Protein AF-0000000070222230 (afdb_homodimer)

Secondary structure (DSSP, 8-state):
--------S-STT--------GGG--EEEEEEEEEE----S--S---TT---EEEEEEEEEEETT-BHHHHHHHHHHH-GGGGSTTEEEEEEEE----/--------S-GGG--------STT--EEEEEEEEEE----S--S---TT---EEEEEEEEEEETT-BHHHHHHHHHHH-GGGGSTTEEEEEEEE----

Nearest PDB structures (foldseek):
  1ir1-assembly1_S  TM=3.208E-01  e=3.124E+00  Spinacia oleracea
  8i10-assembly1_C  TM=2.168E-01  e=9.182E-01  Bos taurus
  5iu0-assembly1_I  TM=3.204E-01  e=5.232E+00  Arabidopsis thaliana
  1rld-assembly1_S  TM=3.479E-01  e=7.702E+00  Nicotiana tabacum
  4j2q-assembly1_B  TM=2.424E-01  e=3.554E+00  Bos taurus

Foldseek 3Di:
DDPPVCLDPPDLCPCPPPCPVPVVQPKWKKKKWKFAAPPPDDDDDDDLPPGHHIPDIDIDIGGPPDDPVSVLVVCCVSPVVQPDPRMDMDMDTDDDPD/DDPPPPLDPPPVPPPPPPCPVPVVQPKWKKKKWKFAAPPDDDDDDDDLPPGHHIPDIDIDIDGPPDDPVNVLVSCCVSPVVQPDPRMDMDMDTDDDPD

Solvent-accessible surface area (backbone atoms only — not comparable to full-atom values): 12100 Å² total; per-residue (Å²): 133,84,78,70,81,71,84,74,89,65,76,86,50,85,66,80,72,65,84,63,69,67,80,79,50,50,70,34,58,32,40,40,34,32,27,33,43,77,71,76,80,84,84,84,87,71,58,92,75,54,89,42,50,77,73,46,76,44,77,45,75,38,52,38,74,44,22,52,45,57,54,50,50,53,46,38,70,76,34,70,80,50,73,38,78,53,15,31,44,35,42,33,34,58,48,79,78,125,134,80,80,74,79,71,85,74,91,63,76,85,50,85,65,78,72,69,81,62,71,67,78,80,54,51,69,32,57,31,39,40,35,34,27,34,44,77,73,78,85,86,88,85,87,74,59,91,75,55,87,42,50,78,74,46,74,46,77,44,75,37,52,39,75,45,22,52,45,58,52,49,49,52,46,39,71,76,34,70,80,51,74,38,78,54,14,31,44,34,42,32,36,58,46,78,78,123

Organism: Heterocephalus glaber (NCBI:txid10181)

pLDDT: mean 70.12, std 24.5, range [22.83, 96.0]

InterPro domains:
  IPR010516 Sin3 associated polypeptide p18 [PF06487] (20-96)
  IPR010516 Sin3 associated polypeptide p18 [PTHR13082] (14-96)
  IPR042534 Sin3 assoc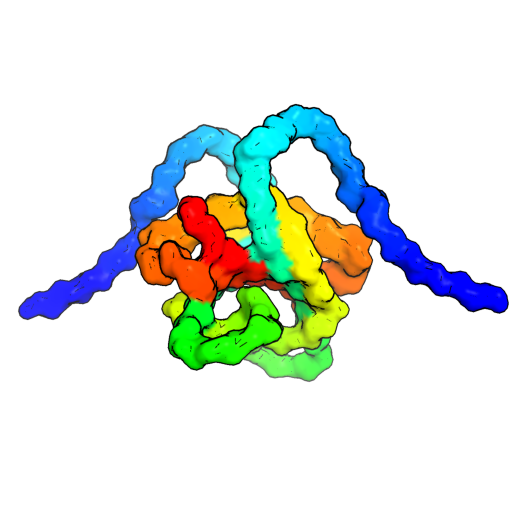iated polypeptide p18 superfamily [G3DSA:3.10.20.550] (1-98)

Radius of gyration: 18.52 Å; Cα contacts (8 Å, |Δi|>4): 294; chains: 2; bounding box: 47×44×66 Å

Structure (mmCIF, N/CA/C/O backbone):
data_AF-0000000070222230-model_v1
#
loop_
_entity.id
_entity.type
_entity.pdbx_description
1 polymer '18 kDa Sin3-associated polypeptide'
#
loop_
_atom_site.group_PDB
_atom_site.id
_atom_site.type_symbol
_atom_site.label_atom_id
_atom_site.label_alt_id
_atom_site.label_comp_id
_atom_site.label_asym_id
_atom_site.label_entity_id
_atom_site.label_seq_id
_atom_site.pdbx_PDB_ins_code
_atom_site.Cartn_x
_atom_site.Cartn_y
_atom_site.Cartn_z
_atom_site.occupancy
_atom_site.B_iso_or_equiv
_atom_site.auth_seq_id
_atom_site.auth_comp_id
_atom_site.auth_asym_id
_atom_site.auth_atom_id
_atom_site.pdbx_PDB_model_num
ATOM 1 N N . MET A 1 1 ? -9.227 13.922 37.125 1 23.7 1 MET A N 1
ATOM 2 C CA . MET A 1 1 ? -10.055 12.898 36.5 1 23.7 1 MET A CA 1
ATOM 3 C C . MET A 1 1 ? -9.68 12.719 35.031 1 23.7 1 MET A C 1
ATOM 5 O O . MET A 1 1 ? -9.703 13.672 34.25 1 23.7 1 MET A O 1
ATOM 9 N N . LEU A 1 2 ? -8.797 11.836 34.625 1 29.11 2 LEU A N 1
ATOM 10 C CA . LEU A 1 2 ? -7.777 11.797 33.594 1 29.11 2 LEU A CA 1
ATOM 11 C C . LEU A 1 2 ? -8.398 11.477 32.219 1 29.11 2 LEU A C 1
ATOM 13 O O . LEU A 1 2 ? -9.078 10.453 32.094 1 29.11 2 LEU A O 1
ATOM 17 N N . VAL A 1 3 ? -8.938 12.438 31.5 1 28.59 3 VAL A N 1
ATOM 18 C CA . VAL A 1 3 ? -9.789 12.32 30.312 1 28.59 3 VAL A CA 1
ATOM 19 C C . VAL A 1 3 ? -9.062 11.523 29.234 1 28.59 3 VAL A C 1
ATOM 21 O O . VAL A 1 3 ? -7.992 11.922 28.766 1 28.59 3 VAL A O 1
ATOM 24 N N . LYS A 1 4 ? -9.023 10.219 29.375 1 30.36 4 LYS A N 1
ATOM 25 C CA . LYS A 1 4 ? -8.484 9.25 28.422 1 30.36 4 LYS A CA 1
ATOM 26 C C . LYS A 1 4 ? -9.039 9.492 27.016 1 30.36 4 LYS A C 1
ATOM 28 O O . LYS A 1 4 ? -10.258 9.492 26.828 1 30.36 4 LYS A O 1
ATOM 33 N N . SER A 1 5 ? -8.531 10.477 26.375 1 33 5 SER A N 1
ATOM 34 C CA . SER A 1 5 ? -8.969 10.805 25.016 1 33 5 SER A CA 1
ATOM 35 C C . SER A 1 5 ? -9.094 9.547 24.156 1 33 5 SER A C 1
ATOM 37 O O . SER A 1 5 ? -8.086 8.906 23.844 1 33 5 SER A O 1
ATOM 39 N N . HIS A 1 6 ? -10.195 8.719 24.359 1 29.31 6 HIS A N 1
ATOM 40 C CA . HIS A 1 6 ? -10.688 7.57 23.609 1 29.31 6 HIS A CA 1
ATOM 41 C C . HIS A 1 6 ? -10.828 7.902 22.125 1 29.31 6 HIS A C 1
ATOM 43 O O . HIS A 1 6 ? -11.672 8.711 21.734 1 29.31 6 HIS A O 1
ATOM 49 N N . ILE A 1 7 ? -9.883 8.336 21.422 1 34.69 7 ILE A N 1
ATOM 50 C CA . ILE A 1 7 ? -9.914 8.523 19.984 1 34.69 7 ILE A CA 1
ATOM 51 C C . ILE A 1 7 ? -10.734 7.402 19.344 1 34.69 7 ILE A C 1
ATOM 53 O O . ILE A 1 7 ? -10.336 6.234 19.375 1 34.69 7 ILE A O 1
ATOM 57 N N . THR A 1 8 ? -12.148 7.332 19.438 1 29.22 8 THR A N 1
ATOM 58 C CA . THR A 1 8 ? -13.195 6.441 18.969 1 29.22 8 THR A CA 1
ATOM 59 C C . THR A 1 8 ? -13.102 6.258 17.453 1 29.22 8 THR A C 1
ATOM 61 O O . THR A 1 8 ? -12.703 7.176 16.734 1 29.22 8 THR A O 1
ATOM 64 N N . GLN A 1 9 ? -13.094 4.996 16.844 1 33.78 9 GLN A N 1
ATOM 65 C CA . GLN A 1 9 ? -13.234 4.184 15.648 1 33.78 9 GLN A CA 1
ATOM 66 C C . GLN A 1 9 ? -14.383 4.676 14.773 1 33.78 9 GLN A C 1
ATOM 68 O O . GLN A 1 9 ? -14.633 4.137 13.695 1 33.78 9 GLN A O 1
ATOM 73 N N . GLU A 1 10 ? -15.375 5.434 15.242 1 31.2 10 GLU A N 1
ATOM 74 C CA . GLU A 1 10 ? -16.719 5.609 14.688 1 31.2 10 GLU A CA 1
ATOM 75 C C . GLU A 1 10 ? -16.672 6.395 13.375 1 31.2 10 GLU A C 1
ATOM 77 O O . GLU A 1 10 ? -17.406 6.098 12.445 1 31.2 10 GLU A O 1
ATOM 82 N N . GLU A 1 11 ? -16.25 7.617 13.297 1 33.31 11 GLU A N 1
ATOM 83 C CA . GLU A 1 11 ? -16.766 8.625 12.375 1 33.31 11 GLU A CA 1
ATOM 84 C C . GLU A 1 11 ? -16.234 8.398 10.961 1 33.31 11 GLU A C 1
ATOM 86 O O . GLU A 1 11 ? -16.422 9.242 10.078 1 33.31 11 GLU A O 1
ATOM 91 N N . ILE A 1 12 ? -15.211 7.676 10.805 1 35.03 12 ILE A N 1
ATOM 92 C CA . ILE A 1 12 ? -14.797 7.609 9.406 1 35.03 12 ILE A CA 1
ATOM 93 C C . ILE A 1 12 ? -15.906 6.973 8.57 1 35.03 12 ILE A C 1
ATOM 95 O O . ILE A 1 12 ? -15.641 6.109 7.727 1 35.03 12 ILE A O 1
ATOM 99 N N . LYS A 1 13 ? -17.156 6.641 9.141 1 31.31 13 LYS A N 1
ATOM 100 C CA . LYS A 1 13 ? -18.219 5.859 8.5 1 31.31 13 LYS A CA 1
ATOM 101 C C . LYS A 1 13 ? -18.844 6.625 7.348 1 31.31 13 LYS A C 1
ATOM 103 O O . LYS A 1 13 ? -20 6.375 6.984 1 31.31 13 LYS A O 1
ATOM 108 N N . LYS A 1 14 ? -18.562 7.789 7.035 1 32.97 14 LYS A N 1
ATOM 109 C CA . LYS A 1 14 ? -19.609 8.273 6.133 1 32.97 14 LYS A CA 1
ATOM 110 C C . LYS A 1 14 ? -19.812 7.309 4.969 1 32.97 14 LYS A C 1
ATOM 112 O O . LYS A 1 14 ? -18.891 7.039 4.203 1 32.97 14 LYS A O 1
ATOM 117 N N . GLU A 1 15 ? -20.938 6.395 5.121 1 34.53 15 GLU A N 1
ATOM 118 C CA . GLU A 1 15 ? -21.656 5.367 4.367 1 34.53 15 GLU A CA 1
ATOM 119 C C . GLU A 1 15 ? -22.094 5.883 3 1 34.53 15 GLU A C 1
ATOM 121 O O . GLU A 1 15 ? -23.172 6.461 2.865 1 34.53 15 GLU A O 1
ATOM 126 N N . THR A 1 16 ? -21.719 6.824 2.352 1 32.06 16 THR A N 1
ATOM 127 C CA . THR A 1 16 ? -22.484 6.77 1.116 1 32.06 16 THR A CA 1
ATOM 128 C C . THR A 1 16 ? -22.703 5.324 0.68 1 32.06 16 THR A C 1
ATOM 130 O O . THR A 1 16 ? -21.75 4.543 0.606 1 32.06 16 THR A O 1
ATOM 133 N N . GLU A 1 17 ? -24.062 4.699 0.889 1 34.34 17 GLU A N 1
ATOM 134 C CA . GLU A 1 17 ? -24.766 3.457 0.586 1 34.34 17 GLU A CA 1
ATOM 135 C C . GLU A 1 17 ? -24.328 2.887 -0.76 1 34.34 17 GLU A C 1
ATOM 137 O O . GLU A 1 17 ? -24.969 3.119 -1.781 1 34.34 17 GLU A O 1
ATOM 142 N N . LYS A 1 18 ? -23.531 3.498 -1.56 1 36.38 18 LYS A N 1
ATOM 143 C CA . LYS A 1 18 ? -23.609 2.652 -2.748 1 36.38 18 LYS A CA 1
ATOM 144 C C . LYS A 1 18 ? -23.656 1.176 -2.369 1 36.38 18 LYS A C 1
ATOM 146 O O . LYS A 1 18 ? -23.109 0.779 -1.335 1 36.38 18 LYS A O 1
ATOM 151 N N . ARG A 1 19 ? -24.734 0.399 -2.654 1 31.61 19 ARG A N 1
ATOM 152 C CA . ARG A 1 19 ? -24.922 -1.046 -2.732 1 31.61 19 ARG A CA 1
ATOM 153 C C . ARG A 1 19 ? -23.594 -1.761 -2.955 1 31.61 19 ARG A C 1
ATOM 155 O O . ARG A 1 19 ? -23.094 -1.807 -4.078 1 31.61 19 ARG A O 1
ATOM 162 N N . ILE A 1 20 ? -22.656 -1.337 -2.258 1 40 20 ILE A N 1
ATOM 163 C CA . ILE A 1 20 ? -21.453 -2.162 -2.357 1 40 20 ILE A CA 1
ATOM 164 C C . ILE A 1 20 ? -21.828 -3.637 -2.236 1 40 20 ILE A C 1
ATOM 166 O O . ILE A 1 20 ? -22.406 -4.055 -1.229 1 40 20 ILE A O 1
ATOM 170 N N . ASP A 1 21 ? -22.438 -4.27 -3.137 1 37.88 21 ASP A N 1
ATOM 171 C CA . ASP A 1 21 ? -22.656 -5.707 -3.07 1 37.88 21 ASP A CA 1
ATOM 172 C C . ASP A 1 21 ? -21.609 -6.391 -2.193 1 37.88 21 ASP A C 1
ATOM 174 O O . ASP A 1 21 ? -20.438 -6.453 -2.557 1 37.88 21 ASP A O 1
ATOM 178 N N . LEU A 1 22 ? -21.781 -6.43 -0.743 1 42.41 22 LEU A N 1
ATOM 179 C CA . LEU A 1 22 ? -21.094 -7.25 0.254 1 42.41 22 LEU A CA 1
ATOM 180 C C . LEU A 1 22 ? -20.656 -8.578 -0.345 1 42.41 22 LEU A C 1
ATOM 182 O O . LEU A 1 22 ? -19.953 -9.352 0.302 1 42.41 22 LEU A O 1
ATOM 186 N N . GLU A 1 23 ? -21.531 -9.156 -1.117 1 41.62 23 GLU A N 1
ATOM 187 C CA . GLU A 1 23 ? -21.25 -10.516 -1.575 1 41.62 23 GLU A CA 1
ATOM 188 C C . GLU A 1 23 ? -19.781 -10.688 -1.961 1 41.62 23 GLU A C 1
ATOM 190 O O . GLU A 1 23 ? -19.156 -11.688 -1.612 1 41.62 23 GLU A O 1
ATOM 195 N N . LYS A 1 24 ? -19.266 -10.195 -2.934 1 47.94 24 LYS A N 1
ATOM 196 C CA . LYS A 1 24 ? -17.922 -10.531 -3.375 1 47.94 24 LYS A CA 1
ATOM 197 C C . LYS A 1 24 ? -16.859 -9.883 -2.477 1 47.94 24 LYS A C 1
ATOM 199 O O . LYS A 1 24 ? -15.703 -9.742 -2.867 1 47.94 24 LYS A O 1
ATOM 204 N N . ILE A 1 25 ? -17.188 -9.281 -1.179 1 56.19 25 ILE A N 1
ATOM 205 C CA . ILE A 1 25 ? -16.25 -8.32 -0.598 1 56.19 25 ILE A CA 1
ATOM 206 C C . ILE A 1 25 ? -15.102 -9.07 0.062 1 56.19 25 ILE A C 1
ATOM 208 O O . ILE A 1 25 ? -15.258 -9.641 1.142 1 56.19 25 ILE A O 1
ATOM 212 N N . CYS A 1 26 ? -14.438 -9.914 -0.668 1 72.81 26 CYS A N 1
ATOM 213 C CA . CYS A 1 26 ? -13.289 -10.609 -0.102 1 72.81 26 CYS A CA 1
ATOM 214 C C . CYS A 1 26 ? -12.391 -9.648 0.669 1 72.81 26 CYS A C 1
ATOM 216 O O . CYS A 1 26 ? -12.039 -8.586 0.162 1 72.81 26 CYS A O 1
ATOM 218 N N . SER A 1 27 ? -12.586 -9.867 2.064 1 83.5 27 SER A N 1
ATOM 219 C CA . SER A 1 27 ? -11.727 -9.109 2.973 1 83.5 27 SER A CA 1
ATOM 220 C C . SER A 1 27 ? -10.266 -9.523 2.824 1 83.5 27 SER A C 1
ATOM 222 O O . SER A 1 27 ? -9.969 -10.695 2.619 1 83.5 27 SER A O 1
ATOM 224 N N . LEU A 1 28 ? -9.492 -8.523 2.674 1 88.69 28 LEU A N 1
ATOM 225 C CA . LEU A 1 28 ? -8.039 -8.688 2.695 1 88.69 28 LEU A CA 1
ATOM 226 C C . LEU A 1 28 ? -7.457 -8.203 4.02 1 88.69 28 LEU A C 1
ATOM 228 O O . LEU A 1 28 ? -7.984 -7.27 4.629 1 88.69 28 LEU A O 1
ATOM 232 N N . LEU A 1 29 ? -6.492 -9.031 4.523 1 90.88 29 LEU A N 1
ATOM 233 C CA . LEU A 1 29 ? -5.703 -8.469 5.613 1 90.88 29 LEU A CA 1
ATOM 234 C C . LEU A 1 29 ? -4.828 -7.32 5.121 1 90.88 29 LEU A C 1
ATOM 236 O O . LEU A 1 29 ? -4.238 -7.406 4.039 1 90.88 29 LEU A O 1
ATOM 240 N N . LEU A 1 30 ? -4.84 -6.309 6.016 1 94.5 30 LEU A N 1
ATOM 241 C CA . LEU A 1 30 ? -4.098 -5.117 5.621 1 94.5 30 LEU A CA 1
ATOM 242 C C . LEU A 1 30 ? -3.258 -4.59 6.777 1 94.5 30 LEU A C 1
ATOM 244 O O . LEU A 1 30 ? -3.76 -4.43 7.895 1 94.5 30 LEU A O 1
ATOM 248 N N . LEU A 1 31 ? -2.051 -4.453 6.492 1 94 31 LEU A N 1
ATOM 249 C CA . LEU A 1 31 ? -1.191 -3.672 7.375 1 94 31 LEU A CA 1
ATOM 250 C C . LEU A 1 31 ? -1.005 -2.256 6.84 1 94 31 LEU A C 1
ATOM 252 O O . LEU A 1 31 ? -0.496 -2.068 5.73 1 94 31 LEU A O 1
ATOM 256 N N . LEU A 1 32 ? -1.481 -1.329 7.645 1 94.5 32 LEU A N 1
ATOM 257 C CA . LEU A 1 32 ? -1.321 0.082 7.312 1 94.5 32 LEU A CA 1
ATOM 258 C C . LEU A 1 32 ? -0.25 0.729 8.18 1 94.5 32 LEU A C 1
ATOM 260 O O . LEU A 1 32 ? -0.316 0.656 9.414 1 94.5 32 LEU A O 1
ATOM 264 N N . ARG A 1 33 ? 0.698 1.351 7.48 1 93.12 33 ARG A N 1
ATOM 265 C CA . ARG A 1 33 ? 1.722 2.088 8.219 1 93.12 33 ARG A CA 1
ATOM 266 C C . ARG A 1 33 ? 1.887 3.498 7.66 1 93.12 33 ARG A C 1
ATOM 268 O O . ARG A 1 33 ? 1.815 3.703 6.445 1 93.12 33 ARG A O 1
ATOM 275 N N . VAL A 1 34 ? 2.104 4.426 8.57 1 93.75 34 VAL A N 1
ATOM 276 C CA . VAL A 1 34 ? 2.334 5.824 8.219 1 93.75 34 VAL A CA 1
ATOM 277 C C . VAL A 1 34 ? 3.727 6.25 8.672 1 93.75 34 VAL A C 1
ATOM 279 O O . VAL A 1 34 ? 4.113 6.004 9.82 1 93.75 34 VAL A O 1
ATOM 282 N N . PHE A 1 35 ? 4.418 6.773 7.664 1 91.31 35 PHE A N 1
ATOM 283 C CA . PHE A 1 35 ? 5.766 7.25 7.953 1 91.31 35 PHE A CA 1
ATOM 284 C C . PHE A 1 35 ? 5.875 8.75 7.703 1 91.31 35 PHE A C 1
ATOM 286 O O . PHE A 1 35 ? 5.117 9.312 6.906 1 91.31 35 PHE A O 1
ATOM 293 N N . ASN A 1 36 ? 6.688 9.344 8.422 1 85.75 36 ASN A N 1
ATOM 294 C CA . ASN A 1 36 ? 7.043 10.727 8.125 1 85.75 36 ASN A CA 1
ATOM 295 C C . ASN A 1 36 ? 8.547 10.891 7.945 1 85.75 36 ASN A C 1
ATOM 297 O O . ASN A 1 36 ? 9.336 10.344 8.727 1 85.75 36 ASN A O 1
ATOM 301 N N . THR A 1 37 ? 8.898 11.477 6.852 1 75.5 37 THR A N 1
ATOM 302 C CA . THR A 1 37 ? 10.305 11.773 6.625 1 75.5 37 THR A CA 1
ATOM 303 C C . THR A 1 37 ? 10.68 13.125 7.23 1 75.5 37 THR A C 1
ATOM 305 O O . THR A 1 37 ? 10 14.125 6.988 1 75.5 37 THR A O 1
ATOM 308 N N . ASN A 1 38 ? 10.734 13.289 8.578 1 65.5 38 ASN A N 1
ATOM 309 C CA . ASN A 1 38 ? 11.211 14.531 9.18 1 65.5 38 ASN A CA 1
ATOM 310 C C . ASN A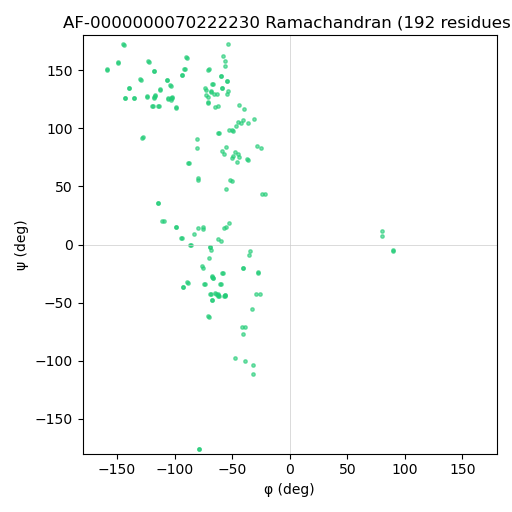 1 38 ? 12.445 15.062 8.453 1 65.5 38 ASN A C 1
ATOM 312 O O . ASN A 1 38 ? 13.406 14.328 8.242 1 65.5 38 ASN A O 1
ATOM 316 N N . ASN A 1 39 ? 12.281 16.094 7.645 1 55.25 39 ASN A N 1
ATOM 317 C CA . ASN A 1 39 ? 13.344 16.812 6.934 1 55.25 39 ASN A CA 1
ATOM 318 C C . ASN A 1 39 ? 14.414 17.312 7.891 1 55.25 39 ASN A C 1
ATOM 320 O O . ASN A 1 39 ? 14.352 18.469 8.344 1 55.25 39 ASN A O 1
ATOM 324 N N . SER A 1 40 ? 14.625 16.984 9.078 1 49.88 40 SER A N 1
ATOM 325 C CA . SER A 1 40 ? 15.727 17.859 9.453 1 49.88 40 SER A CA 1
ATOM 326 C C . SER A 1 40 ? 16.625 18.156 8.258 1 49.88 40 SER A C 1
ATOM 328 O O . SER A 1 40 ? 17.031 19.312 8.047 1 49.88 40 SER A O 1
ATOM 330 N N . HIS A 1 41 ? 17.953 17.438 8.156 1 48 41 HIS A N 1
ATOM 331 C CA . HIS A 1 41 ? 19.141 17.812 7.395 1 48 41 HIS A CA 1
ATOM 332 C C . HIS A 1 41 ? 18.812 17.984 5.914 1 48 41 HIS A C 1
ATOM 334 O O . HIS A 1 41 ? 17.859 17.391 5.414 1 48 41 HIS A O 1
ATOM 340 N N . HIS A 1 42 ? 19.797 18.859 5.098 1 43.69 42 HIS A N 1
ATOM 341 C CA . HIS A 1 42 ? 20.188 19.297 3.758 1 43.69 42 HIS A CA 1
ATOM 342 C C . HIS A 1 42 ? 19.938 18.188 2.734 1 43.69 42 HIS A C 1
ATOM 344 O O . HIS A 1 42 ? 20.219 18.359 1.547 1 43.69 42 HIS A O 1
ATOM 350 N N . HIS A 1 43 ? 20.562 16.969 3.023 1 44.66 43 HIS A N 1
ATOM 351 C CA . HIS A 1 43 ? 21.172 16.297 1.876 1 44.66 43 HIS A CA 1
ATOM 352 C C . HIS A 1 43 ? 20.141 16.062 0.774 1 44.66 43 HIS A C 1
ATOM 354 O O . HIS A 1 43 ? 18.969 15.844 1.057 1 44.66 43 HIS A O 1
ATOM 360 N N . CYS A 1 44 ? 20.562 15.961 -0.641 1 45.38 44 CYS A N 1
ATOM 361 C CA . CYS A 1 44 ? 20.406 15.773 -2.08 1 45.38 44 CYS A CA 1
ATOM 362 C C . CYS A 1 44 ? 19.391 14.688 -2.389 1 45.38 44 CYS A C 1
ATOM 364 O O . CYS A 1 44 ? 18.438 14.914 -3.143 1 45.38 44 CYS A O 1
ATOM 366 N N . LEU A 1 45 ? 19.875 13.383 -2.732 1 45.41 45 LEU A N 1
ATOM 367 C CA . LEU A 1 45 ? 19.453 12.312 -3.631 1 45.41 45 LEU A CA 1
ATOM 368 C C . LEU A 1 45 ? 18.328 11.492 -3.006 1 45.41 45 LEU A C 1
ATOM 370 O O . LEU A 1 45 ? 18.234 10.281 -3.232 1 45.41 45 LEU A O 1
ATOM 374 N N . LYS A 1 46 ? 17.609 11.875 -1.938 1 50.75 46 LYS A N 1
ATOM 375 C CA . LYS A 1 46 ? 16.969 10.898 -1.064 1 50.75 46 LYS A CA 1
ATOM 376 C C . LYS A 1 46 ? 15.789 10.234 -1.758 1 50.75 46 LYS A C 1
ATOM 378 O O . LYS A 1 46 ? 14.984 10.906 -2.4 1 50.75 46 LYS A O 1
ATOM 383 N N . ASN A 1 47 ? 15.664 8.867 -1.855 1 58.59 47 ASN A N 1
ATOM 384 C CA . ASN A 1 47 ? 14.594 7.98 -2.295 1 58.59 47 ASN A CA 1
ATOM 385 C C . ASN A 1 47 ? 13.266 8.328 -1.63 1 58.59 47 ASN A C 1
ATOM 387 O O . ASN A 1 47 ? 13.172 8.375 -0.402 1 58.59 47 ASN A O 1
ATOM 391 N N . GLU A 1 48 ? 12.453 9.094 -2.414 1 69.94 48 GLU A N 1
ATOM 392 C CA . GLU A 1 48 ? 11.117 9.5 -1.992 1 69.94 48 GLU A CA 1
ATOM 393 C C . GLU A 1 48 ? 10.516 8.492 -1.017 1 69.94 48 GLU A C 1
ATOM 395 O O . GLU A 1 48 ? 9.68 8.852 -0.184 1 69.94 48 GLU A O 1
ATOM 400 N N . PHE A 1 49 ? 10.992 7.336 -1.102 1 75.88 49 PHE A N 1
ATOM 401 C CA . PHE A 1 49 ? 10.383 6.301 -0.277 1 75.88 49 PHE A CA 1
ATOM 402 C C . PHE A 1 49 ? 11.336 5.859 0.828 1 75.88 49 PHE A C 1
ATOM 404 O O . PHE A 1 49 ? 11.172 4.781 1.405 1 75.88 49 PHE A O 1
ATOM 411 N N . SER A 1 50 ? 12.273 6.66 1.115 1 70.5 50 SER A N 1
ATOM 412 C CA . SER A 1 50 ? 13.211 6.27 2.164 1 70.5 50 SER A CA 1
ATOM 413 C C . SER A 1 50 ? 12.492 6.047 3.49 1 70.5 50 SER A C 1
ATOM 415 O O . SER A 1 50 ? 11.461 6.668 3.754 1 70.5 50 SER A O 1
ATOM 417 N N . GLN A 1 51 ? 12.961 5.113 4.23 1 66.62 51 GLN A N 1
ATOM 418 C CA . GLN A 1 51 ? 12.352 4.715 5.496 1 66.62 51 GLN A CA 1
ATOM 419 C C . GLN A 1 51 ? 12.344 5.871 6.492 1 66.62 51 GLN A C 1
ATOM 421 O O . GLN A 1 51 ? 13.398 6.379 6.867 1 66.62 51 GLN A O 1
ATOM 426 N N . GLY A 1 52 ? 11.289 6.586 6.586 1 75.5 52 GLY A N 1
ATOM 427 C CA . GLY A 1 52 ? 11.102 7.594 7.617 1 75.5 52 GLY A CA 1
ATOM 428 C C . GLY A 1 52 ? 10.703 7.008 8.961 1 75.5 52 GLY A C 1
ATOM 429 O O . GLY A 1 52 ? 10.883 5.812 9.195 1 75.5 52 GLY A O 1
ATOM 430 N N . ASN A 1 53 ? 10.445 8.008 9.875 1 85.31 53 ASN A N 1
ATOM 431 C CA . ASN A 1 53 ? 9.93 7.598 11.18 1 85.31 53 ASN A CA 1
ATOM 432 C C . ASN A 1 53 ? 8.516 7.035 11.07 1 85.31 53 ASN A C 1
ATOM 434 O O . ASN A 1 53 ? 7.684 7.582 10.344 1 85.31 53 ASN A O 1
ATOM 438 N N . VAL A 1 54 ? 8.383 5.875 11.719 1 86.19 54 VAL A N 1
ATOM 439 C CA . VAL A 1 54 ? 7.035 5.316 11.742 1 86.19 54 VAL A CA 1
ATOM 440 C C . VAL A 1 54 ? 6.141 6.152 12.648 1 86.19 54 VAL A C 1
ATOM 442 O O . VAL A 1 54 ? 6.449 6.34 13.828 1 86.19 54 VAL A O 1
ATOM 445 N N . LEU A 1 55 ? 5.07 6.68 12.117 1 87.5 55 LEU A N 1
ATOM 446 C CA . LEU A 1 55 ? 4.105 7.461 12.883 1 87.5 55 LEU A CA 1
ATOM 447 C C . LEU A 1 55 ? 2.982 6.574 13.406 1 87.5 55 LEU A C 1
ATOM 449 O O . LEU A 1 55 ? 2.5 6.77 14.523 1 87.5 55 LEU A O 1
ATOM 453 N N . SER A 1 56 ? 2.613 5.66 12.664 1 91 56 SER A N 1
ATOM 454 C CA . SER A 1 56 ? 1.515 4.781 13.047 1 91 56 SER A CA 1
ATOM 455 C C . SER A 1 56 ? 1.572 3.461 12.281 1 91 56 SER A C 1
ATOM 457 O O . SER A 1 56 ? 2.084 3.404 11.164 1 91 56 SER A O 1
ATOM 459 N N . SER A 1 57 ? 1.081 2.395 12.898 1 91.06 57 SER A N 1
ATOM 460 C CA . SER A 1 57 ? 0.928 1.069 12.305 1 91.06 57 SER A CA 1
ATOM 461 C C . SER A 1 57 ? -0.351 0.392 12.789 1 91.06 57 SER A C 1
ATOM 463 O O . SER A 1 57 ? -0.612 0.331 13.992 1 91.06 57 SER A O 1
ATOM 465 N N . GLU A 1 58 ? -1.093 -0.004 11.852 1 91 58 GLU A N 1
ATOM 466 C CA . GLU A 1 58 ? -2.35 -0.67 12.18 1 91 58 GLU A CA 1
ATOM 467 C C . GLU A 1 58 ? -2.613 -1.846 11.25 1 91 58 GLU A C 1
ATOM 469 O O . GLU A 1 58 ? -2.359 -1.758 10.047 1 91 58 GLU A O 1
ATOM 474 N N . GLN A 1 59 ? -3.012 -2.938 11.883 1 90.69 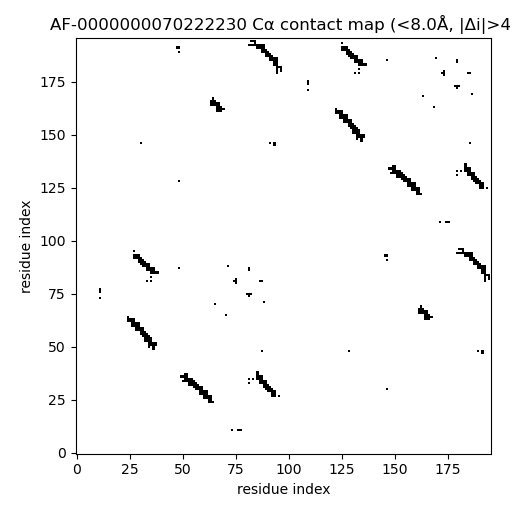59 GLN A N 1
ATOM 475 C CA . GLN A 1 59 ? -3.479 -4.07 11.086 1 90.69 59 GLN A CA 1
ATOM 476 C C . GLN A 1 59 ? -5 -4.152 11.094 1 90.69 59 GLN A C 1
ATOM 478 O O . GLN A 1 59 ? -5.633 -4.062 12.148 1 90.69 59 GLN A O 1
ATOM 483 N N . ASN A 1 60 ? -5.527 -4.184 9.953 1 90.38 60 ASN A N 1
ATOM 484 C CA . ASN A 1 60 ? -6.977 -4.293 9.82 1 90.38 60 ASN A CA 1
ATOM 485 C C . ASN A 1 60 ? -7.371 -5.137 8.617 1 90.38 60 ASN A C 1
ATOM 487 O O . ASN A 1 60 ? -6.508 -5.621 7.879 1 90.38 60 ASN A O 1
ATOM 491 N N . TYR A 1 61 ? -8.664 -5.41 8.523 1 89.75 61 TYR A N 1
ATOM 492 C CA . TYR A 1 61 ? -9.234 -5.969 7.301 1 89.75 61 TYR A CA 1
ATOM 493 C C . TYR A 1 61 ? -9.727 -4.863 6.375 1 89.75 61 TYR A C 1
ATOM 495 O O . TYR A 1 61 ? -10.039 -3.758 6.824 1 89.75 61 TYR A O 1
ATOM 503 N N . THR A 1 62 ? -9.688 -5.18 5.098 1 92.38 62 THR A N 1
ATOM 504 C CA . THR A 1 62 ? -10.188 -4.227 4.113 1 92.38 62 THR A CA 1
ATOM 505 C C . THR A 1 62 ? -10.766 -4.953 2.898 1 92.38 62 THR A C 1
ATOM 507 O O . THR A 1 62 ? -10.414 -6.105 2.637 1 92.38 62 THR A O 1
ATOM 510 N N . ARG A 1 63 ? -11.664 -4.215 2.195 1 91.44 63 ARG A N 1
ATOM 511 C CA . ARG A 1 63 ? -12.195 -4.746 0.944 1 91.44 63 ARG A CA 1
ATOM 512 C C . ARG A 1 63 ? -11.133 -4.75 -0.147 1 91.44 63 ARG A C 1
ATOM 514 O O . ARG A 1 63 ? -10.258 -3.879 -0.176 1 91.44 63 ARG A O 1
ATOM 521 N N . ARG A 1 64 ? -11.297 -5.684 -1.009 1 90.06 64 ARG A N 1
ATOM 522 C CA . ARG A 1 64 ? -10.383 -5.781 -2.141 1 90.06 64 ARG A CA 1
ATOM 523 C C . ARG A 1 64 ? -10.555 -4.59 -3.082 1 90.06 64 ARG A C 1
ATOM 525 O O . ARG A 1 64 ? -9.602 -4.18 -3.744 1 90.06 64 ARG A O 1
ATOM 532 N N . ASP A 1 65 ? -11.688 -4 -3.143 1 89.94 65 ASP A N 1
ATOM 533 C CA . ASP A 1 65 ? -11.945 -2.906 -4.074 1 89.94 65 ASP A CA 1
ATOM 534 C C . ASP A 1 65 ? -11.695 -1.553 -3.41 1 89.94 65 ASP A C 1
ATOM 536 O O . ASP A 1 65 ? -12.039 -0.509 -3.973 1 89.94 65 ASP A O 1
ATOM 540 N N . ALA A 1 66 ? -11.203 -1.542 -2.217 1 92.94 66 ALA A N 1
ATOM 541 C CA . ALA A 1 66 ? -10.805 -0.268 -1.624 1 92.94 66 ALA A CA 1
ATOM 542 C C . ALA A 1 66 ? -9.742 0.425 -2.473 1 92.94 66 ALA A C 1
ATOM 544 O O . ALA A 1 66 ? -8.781 -0.212 -2.9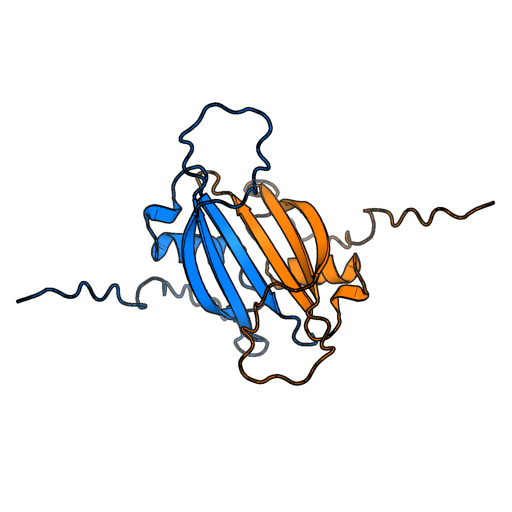26 1 92.94 66 ALA A O 1
ATOM 545 N N . THR A 1 67 ? -9.922 1.753 -2.709 1 91.81 67 THR A N 1
ATOM 546 C CA . THR A 1 67 ? -8.977 2.523 -3.51 1 91.81 67 THR A CA 1
ATOM 547 C C . THR A 1 67 ? -7.871 3.105 -2.631 1 91.81 67 THR A C 1
ATOM 549 O O . THR A 1 67 ? -8.039 3.23 -1.416 1 91.81 67 THR A O 1
ATOM 552 N N . LEU A 1 68 ? -6.781 3.463 -3.24 1 93.94 68 LEU A N 1
ATOM 553 C CA . LEU A 1 68 ? -5.703 4.125 -2.514 1 93.94 68 LEU A CA 1
ATOM 554 C C . LEU A 1 68 ? -6.191 5.43 -1.893 1 93.94 68 LEU A C 1
ATOM 556 O O . LEU A 1 68 ? -5.785 5.785 -0.785 1 93.94 68 LEU A O 1
ATOM 560 N N . GLU A 1 69 ? -7.078 6.035 -2.596 1 91.94 69 GLU A N 1
ATOM 561 C CA . GLU A 1 69 ? -7.629 7.285 -2.074 1 91.94 69 GLU A CA 1
ATOM 562 C C . GLU A 1 69 ? -8.461 7.039 -0.817 1 91.94 69 GLU A C 1
ATOM 564 O O . GLU A 1 69 ? -8.328 7.766 0.169 1 91.94 69 GLU A O 1
ATOM 569 N N . GLU A 1 70 ? -9.336 6.035 -0.93 1 91.88 70 GLU A N 1
ATOM 570 C CA . GLU A 1 70 ? -10.133 5.688 0.241 1 91.88 70 GLU A CA 1
ATOM 571 C C . GLU A 1 70 ? -9.25 5.352 1.437 1 91.88 70 GLU A C 1
ATOM 573 O O . GLU A 1 70 ? -9.492 5.82 2.551 1 91.88 70 GLU A O 1
ATOM 578 N N . LEU A 1 71 ? -8.273 4.617 1.214 1 94.38 71 LEU A N 1
ATOM 579 C CA . LEU A 1 71 ? -7.402 4.176 2.301 1 94.38 71 LEU A CA 1
ATOM 580 C C . LEU A 1 71 ? -6.605 5.348 2.865 1 94.38 71 LEU A C 1
ATOM 582 O O . LEU A 1 71 ? -6.484 5.492 4.086 1 94.38 71 LEU A O 1
ATOM 586 N N . THR A 1 72 ? -6.102 6.168 1.998 1 94 72 THR A N 1
ATOM 587 C CA . THR A 1 72 ? -5.348 7.336 2.441 1 94 72 THR A CA 1
ATOM 588 C C . THR A 1 72 ? -6.246 8.297 3.219 1 94 72 THR A C 1
ATOM 590 O O . THR A 1 72 ? -5.836 8.844 4.246 1 94 72 THR A O 1
ATOM 593 N N . SER A 1 73 ? -7.383 8.445 2.697 1 91.19 73 SER A N 1
ATOM 594 C CA . SER A 1 73 ? -8.328 9.328 3.375 1 91.19 73 SER A CA 1
ATOM 595 C C . SER A 1 73 ? -8.648 8.82 4.777 1 91.19 73 SER A C 1
ATOM 597 O O . SER A 1 73 ? -8.742 9.609 5.719 1 91.19 73 SER A O 1
ATOM 599 N N . LEU A 1 74 ? -8.883 7.527 4.859 1 90.5 74 LEU A N 1
ATOM 600 C CA . LEU A 1 74 ? -9.141 6.918 6.16 1 90.5 74 LEU A CA 1
ATOM 601 C C . LEU A 1 74 ? -7.992 7.191 7.125 1 90.5 74 LEU A C 1
ATOM 603 O O . LEU A 1 74 ? -8.219 7.523 8.289 1 90.5 74 LEU A O 1
ATOM 607 N N . VAL A 1 75 ? -6.781 7.074 6.691 1 92.62 75 VAL A N 1
ATOM 608 C CA . VAL A 1 75 ? -5.605 7.32 7.52 1 92.62 75 VAL A CA 1
ATOM 609 C C . VAL A 1 75 ? -5.586 8.781 7.973 1 92.62 75 VAL A C 1
ATOM 611 O O . VAL A 1 75 ? -5.344 9.07 9.148 1 92.62 75 VAL A O 1
ATOM 614 N N . LYS A 1 76 ? -5.891 9.617 7.059 1 91.19 76 LYS A N 1
ATOM 615 C CA . LYS A 1 76 ? -5.859 11.047 7.355 1 91.19 76 LYS A CA 1
ATOM 616 C C . LYS A 1 76 ? -6.941 11.43 8.359 1 91.19 76 LYS A C 1
ATOM 618 O O . LYS A 1 76 ? -6.777 12.375 9.125 1 91.19 76 LYS A O 1
ATOM 623 N N . GLN A 1 77 ? -7.965 10.703 8.328 1 89.56 77 GLN A N 1
ATOM 624 C CA . GLN A 1 77 ? -9.039 10.961 9.281 1 89.56 77 GLN A CA 1
ATOM 625 C C . GLN A 1 77 ? -8.656 10.5 10.688 1 89.56 77 GLN A C 1
ATOM 627 O O . GLN A 1 77 ? -9.031 11.133 11.672 1 89.56 77 GLN A O 1
ATOM 632 N N . VAL A 1 78 ? -7.914 9.461 10.773 1 85.5 78 VAL A N 1
ATOM 633 C CA . VAL A 1 78 ? -7.57 8.859 12.062 1 85.5 78 VAL A CA 1
ATOM 634 C C . VAL A 1 78 ? -6.301 9.508 12.609 1 85.5 78 VAL A C 1
ATOM 636 O O . VAL A 1 78 ? -6.148 9.648 13.828 1 85.5 78 VAL A O 1
ATOM 639 N N . TYR A 1 79 ? -5.426 9.891 11.695 1 87.75 79 TYR A N 1
ATOM 640 C CA . TYR A 1 79 ? -4.129 10.445 12.07 1 87.75 79 TYR A CA 1
ATOM 641 C C . TYR A 1 79 ? -3.893 11.789 11.383 1 87.75 79 TYR A C 1
ATOM 643 O O . TYR A 1 79 ? -3.328 11.836 10.289 1 87.75 79 TYR A O 1
ATOM 651 N N . PRO A 1 80 ? -4.281 12.906 12.094 1 85.44 80 PRO A N 1
ATOM 652 C CA . PRO A 1 80 ? -4.148 14.219 11.469 1 85.44 80 PRO A CA 1
ATOM 653 C C . PRO A 1 80 ? -2.711 14.539 11.062 1 85.44 80 PRO A C 1
ATOM 655 O O . PRO A 1 80 ? -2.488 15.297 10.117 1 85.44 80 PRO A O 1
ATOM 658 N N . GLY A 1 81 ? -1.752 13.867 11.766 1 84.5 81 GLY A N 1
ATOM 659 C CA . GLY A 1 81 ? -0.356 14.07 11.414 1 84.5 81 GLY A CA 1
ATOM 660 C C . GLY A 1 81 ? 0.013 13.469 10.062 1 84.5 81 GLY A C 1
ATOM 661 O O . GLY A 1 81 ? 1.105 13.719 9.555 1 84.5 81 GLY A O 1
ATOM 662 N N . ALA A 1 82 ? -0.914 12.859 9.484 1 89.44 82 ALA A N 1
ATOM 663 C CA . ALA A 1 82 ? -0.665 12.195 8.211 1 89.44 82 ALA A CA 1
ATOM 664 C C . ALA A 1 82 ? -0.827 13.172 7.043 1 89.44 82 ALA A C 1
ATOM 666 O O . ALA A 1 82 ? -0.57 12.82 5.891 1 89.44 82 ALA A O 1
ATOM 667 N N . ARG A 1 83 ? -1.156 14.43 7.277 1 88.5 83 ARG A N 1
ATOM 668 C CA . ARG A 1 83 ? -1.372 15.422 6.223 1 88.5 83 ARG A CA 1
ATOM 669 C C . ARG A 1 83 ? -0.136 16.297 6.027 1 88.5 83 ARG A C 1
ATOM 671 O O . ARG A 1 83 ? -0.179 17.281 5.293 1 88.5 83 ARG A O 1
ATOM 678 N N . LYS A 1 84 ? 0.904 15.961 6.492 1 85.69 84 LYS A N 1
ATOM 679 C CA . LYS A 1 84 ? 2.129 16.75 6.363 1 85.69 84 LYS A CA 1
ATOM 680 C C . LYS A 1 84 ? 2.943 16.297 5.152 1 85.69 84 LYS A C 1
ATOM 682 O O . LYS A 1 84 ? 2.934 15.117 4.797 1 85.69 84 LYS A O 1
ATOM 687 N N . LYS A 1 85 ? 3.561 17.266 4.59 1 83.25 85 LYS A N 1
ATOM 688 C CA . LYS A 1 85 ? 4.48 16.938 3.508 1 83.25 85 LYS A CA 1
ATOM 689 C C . LYS A 1 85 ? 5.52 15.906 3.967 1 83.25 85 LYS A C 1
ATOM 691 O O . LYS A 1 85 ? 6.039 16 5.082 1 83.25 85 LYS A O 1
ATOM 696 N N . GLY A 1 86 ? 5.871 14.961 3.109 1 82.75 86 GLY A N 1
ATOM 697 C CA . GLY A 1 86 ? 6.855 13.953 3.455 1 82.75 86 GLY A CA 1
ATOM 698 C C . GLY A 1 86 ? 6.242 12.719 4.09 1 82.75 86 GLY A C 1
ATOM 699 O O . GLY A 1 86 ? 6.953 11.758 4.41 1 82.75 86 GLY A O 1
ATOM 700 N N . THR A 1 87 ? 4.957 12.836 4.309 1 89.94 87 THR A N 1
ATOM 701 C CA . THR A 1 87 ? 4.266 11.664 4.84 1 89.94 87 THR A CA 1
ATOM 702 C C . THR A 1 87 ? 4.121 10.586 3.77 1 89.94 87 THR A C 1
ATOM 704 O O . THR A 1 87 ? 3.771 10.883 2.625 1 89.94 87 THR A O 1
ATOM 707 N N . HIS A 1 88 ? 4.449 9.383 4.18 1 91.94 88 HIS A N 1
ATOM 708 C CA . HIS A 1 88 ? 4.27 8.203 3.344 1 91.94 88 HIS A CA 1
ATOM 709 C C . HIS A 1 88 ? 3.193 7.281 3.912 1 91.94 88 HIS A C 1
ATOM 711 O O . HIS A 1 88 ? 3.123 7.078 5.125 1 91.94 88 HIS A O 1
ATOM 717 N N . PHE A 1 89 ? 2.371 6.895 3.07 1 94.5 89 PHE A N 1
ATOM 718 C CA . PHE A 1 89 ? 1.394 5.871 3.42 1 94.5 8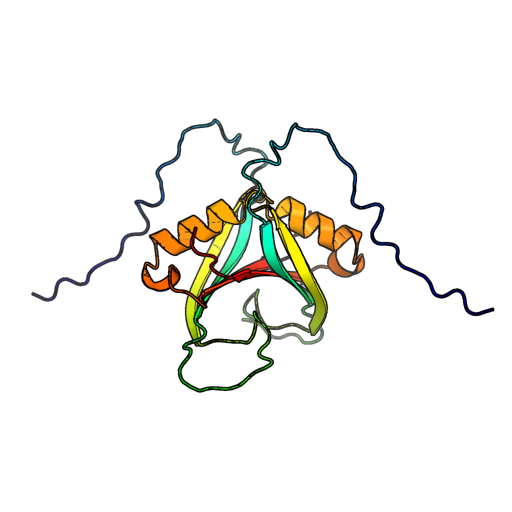9 PHE A CA 1
ATOM 719 C C . PHE A 1 89 ? 1.805 4.516 2.857 1 94.5 89 PHE A C 1
ATOM 721 O O . PHE A 1 89 ? 2.062 4.387 1.659 1 94.5 89 PHE A O 1
ATOM 728 N N . ASN A 1 90 ? 1.867 3.494 3.695 1 94.31 90 ASN A N 1
ATOM 729 C CA . ASN A 1 90 ? 2.285 2.15 3.312 1 94.31 90 ASN A CA 1
ATOM 730 C C . ASN A 1 90 ? 1.181 1.127 3.562 1 94.31 90 ASN A C 1
ATOM 732 O O . ASN A 1 90 ? 0.721 0.968 4.695 1 94.31 90 ASN A O 1
ATOM 736 N N . PHE A 1 91 ? 0.766 0.508 2.514 1 96 91 PHE A N 1
ATOM 737 C CA . PHE A 1 91 ? -0.278 -0.509 2.562 1 96 91 PHE A CA 1
ATOM 738 C C . PHE A 1 91 ? 0.284 -1.879 2.201 1 96 91 PHE A C 1
ATOM 740 O O . PHE A 1 91 ? 0.736 -2.092 1.073 1 96 91 PHE A O 1
ATOM 747 N N . THR A 1 92 ? 0.201 -2.832 3.141 1 94.31 92 THR A N 1
ATOM 748 C CA . THR A 1 92 ? 0.686 -4.18 2.869 1 94.31 92 THR A CA 1
ATOM 749 C C . THR A 1 92 ? -0.46 -5.188 2.924 1 94.31 92 THR A C 1
ATOM 751 O O . THR A 1 92 ? -1.246 -5.191 3.873 1 94.31 92 THR A O 1
ATOM 754 N N . THR A 1 93 ? -0.594 -5.973 1.926 1 93.56 93 THR A N 1
ATOM 755 C CA . THR A 1 93 ? -1.564 -7.059 1.918 1 93.56 93 THR A CA 1
ATOM 756 C C . THR A 1 93 ? -0.875 -8.398 1.658 1 93.56 93 THR A C 1
ATOM 758 O O . THR A 1 93 ? 0.23 -8.438 1.113 1 93.56 93 THR A O 1
ATOM 761 N N . VAL A 1 94 ? -1.535 -9.438 2.061 1 88.19 94 VAL A N 1
ATOM 762 C CA . VAL A 1 94 ? -1.012 -10.781 1.869 1 88.19 94 VAL A CA 1
ATOM 763 C C . VAL A 1 94 ? -1.798 -11.492 0.769 1 88.19 94 VAL A C 1
ATOM 765 O O . VAL A 1 94 ? -3.018 -11.344 0.674 1 88.19 94 VAL A O 1
ATOM 768 N N . PHE A 1 95 ? -0.997 -12.273 -0.03 1 84.62 95 PHE A N 1
ATOM 769 C CA . PHE A 1 95 ? -1.653 -13.078 -1.054 1 84.62 95 PHE A CA 1
ATOM 770 C C . PHE A 1 95 ? -2.596 -14.102 -0.421 1 84.62 95 PHE A C 1
ATOM 772 O O . PHE A 1 95 ? -2.188 -14.875 0.445 1 84.62 95 PHE A O 1
ATOM 779 N N . ASN A 1 96 ? -3.848 -14.008 -0.732 1 78 96 ASN A N 1
ATOM 780 C CA . ASN A 1 96 ? -4.801 -14.969 -0.186 1 78 96 ASN A CA 1
ATOM 781 C C . ASN A 1 96 ? -5.418 -15.836 -1.281 1 78 96 ASN A C 1
ATOM 783 O O . ASN A 1 96 ? -6.449 -16.469 -1.068 1 78 96 ASN A O 1
ATOM 787 N N . GLY A 1 97 ? -4.734 -16.188 -2.268 1 72.62 97 GLY A N 1
ATOM 788 C CA . GLY A 1 97 ? -5.191 -17.172 -3.236 1 72.62 97 GLY A CA 1
ATOM 789 C C . GLY A 1 97 ? -6.148 -16.609 -4.266 1 72.62 97 GLY A C 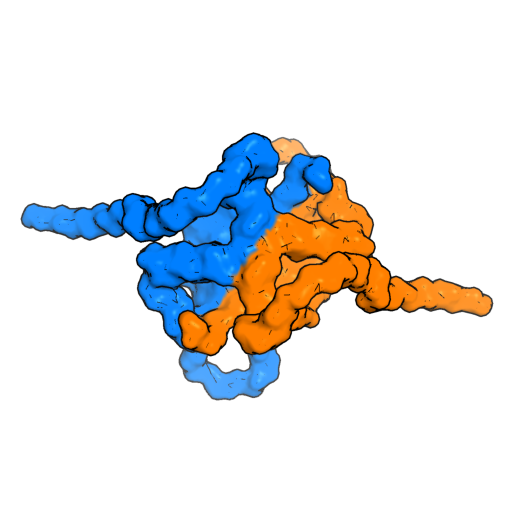1
ATOM 790 O O . GLY A 1 97 ? -6.762 -17.344 -5.031 1 72.62 97 GLY A O 1
ATOM 791 N N . SER A 1 98 ? -6.383 -15.422 -4.336 1 57 98 SER A N 1
ATOM 792 C CA . SER A 1 98 ? -7.375 -15.062 -5.34 1 57 98 SER A CA 1
ATOM 793 C C . SER A 1 98 ? -6.754 -14.984 -6.73 1 57 98 SER A C 1
ATOM 795 O O . SER A 1 98 ? -5.551 -14.742 -6.863 1 57 98 SER A O 1
ATOM 797 N N . MET B 1 1 ? 22.891 -17.016 -29.656 1 22.83 1 MET B N 1
ATOM 798 C CA . MET B 1 1 ? 21.984 -15.938 -30.031 1 22.83 1 MET B CA 1
ATOM 799 C C . MET B 1 1 ? 20.969 -15.672 -28.922 1 22.83 1 MET B C 1
ATOM 801 O O . MET B 1 1 ? 20.078 -16.484 -28.688 1 22.83 1 MET B O 1
ATOM 805 N N . LEU B 1 2 ? 21.281 -15.219 -27.781 1 28.98 2 LEU B N 1
ATOM 806 C CA . LEU B 1 2 ? 20.844 -15.375 -26.406 1 28.98 2 LEU B CA 1
ATOM 807 C C . LEU B 1 2 ? 19.594 -14.531 -26.125 1 28.98 2 LEU B C 1
ATOM 809 O O . LEU B 1 2 ? 19.594 -13.328 -26.391 1 28.98 2 LEU B O 1
ATOM 813 N N . VAL B 1 3 ? 18.375 -15.039 -26.297 1 28.92 3 VAL B N 1
ATOM 814 C CA . VAL B 1 3 ? 17.062 -14.383 -26.359 1 28.92 3 VAL B CA 1
ATOM 815 C C . VAL B 1 3 ? 16.812 -13.625 -25.047 1 28.92 3 VAL B C 1
ATOM 817 O O . VAL B 1 3 ? 16.797 -14.219 -23.969 1 28.92 3 VAL B O 1
ATOM 820 N N . LYS B 1 4 ? 17.359 -12.453 -24.875 1 30.98 4 LYS B N 1
ATOM 821 C CA . LYS B 1 4 ? 17.141 -11.5 -23.781 1 30.98 4 LYS B CA 1
ATOM 822 C C . LYS B 1 4 ? 15.648 -11.258 -23.547 1 30.98 4 LYS B C 1
ATOM 824 O O . LYS B 1 4 ? 14.945 -10.797 -24.453 1 30.98 4 LYS B O 1
ATOM 829 N N . SER B 1 5 ? 14.984 -12.211 -22.953 1 32.69 5 SER B N 1
ATOM 830 C CA . SER B 1 5 ? 13.555 -12.078 -22.703 1 32.69 5 SER B CA 1
ATOM 831 C C . SER B 1 5 ? 13.219 -10.719 -22.094 1 32.69 5 SER B C 1
ATOM 833 O O . SER B 1 5 ? 13.609 -10.43 -20.969 1 32.69 5 SER B O 1
ATOM 835 N N . HIS B 1 6 ? 13.133 -9.633 -22.938 1 29.81 6 HIS B N 1
ATOM 836 C CA . HIS B 1 6 ? 12.609 -8.281 -22.75 1 29.81 6 HIS B CA 1
ATOM 837 C C . HIS B 1 6 ? 11.211 -8.312 -22.156 1 29.81 6 HIS B C 1
ATOM 839 O O . HIS B 1 6 ? 10.258 -8.734 -22.812 1 29.81 6 HIS B O 1
ATOM 845 N N . ILE B 1 7 ? 10.945 -8.906 -21.094 1 35.19 7 ILE B N 1
ATOM 846 C CA . ILE B 1 7 ? 9.656 -8.859 -20.406 1 35.19 7 ILE B CA 1
ATOM 847 C C . ILE B 1 7 ? 9.062 -7.457 -20.531 1 35.19 7 ILE B C 1
ATOM 849 O O . ILE B 1 7 ? 9.602 -6.492 -19.984 1 35.19 7 ILE B O 1
ATOM 853 N N . THR B 1 8 ? 8.508 -6.973 -21.734 1 29.41 8 THR B N 1
ATOM 854 C CA . THR B 1 8 ? 7.863 -5.758 -22.219 1 29.41 8 THR B CA 1
ATOM 855 C C . THR B 1 8 ? 6.684 -5.383 -21.328 1 29.41 8 THR B C 1
ATOM 857 O O . THR B 1 8 ? 6.023 -6.258 -20.766 1 29.41 8 THR B O 1
ATOM 860 N N . GLN B 1 9 ? 6.484 -4.074 -20.828 1 34.34 9 GLN B N 1
ATOM 861 C CA . GLN B 1 9 ? 5.602 -3.092 -20.219 1 34.34 9 GLN B CA 1
ATOM 862 C C . GLN B 1 9 ? 4.195 -3.168 -20.812 1 34.34 9 GLN B C 1
ATOM 864 O O . GLN B 1 9 ? 3.299 -2.436 -20.391 1 34.34 9 GLN B O 1
ATOM 869 N N . GLU B 1 10 ? 3.943 -3.717 -21.984 1 31.73 10 GLU B N 1
ATOM 870 C CA . GLU B 1 10 ? 2.779 -3.498 -22.844 1 31.73 10 GLU B CA 1
ATOM 871 C C . GLU B 1 10 ? 1.529 -4.137 -22.234 1 31.73 10 GLU B C 1
ATOM 873 O O . GLU B 1 10 ? 0.434 -3.578 -22.328 1 31.73 10 GLU B O 1
ATOM 878 N N . GLU B 1 11 ? 1.407 -5.438 -22 1 33.78 11 GLU B N 1
ATOM 879 C CA . GLU B 1 11 ? 0.156 -6.188 -22.047 1 33.78 11 GLU B CA 1
ATOM 880 C C . GLU B 1 11 ? -0.697 -5.902 -20.812 1 33.78 11 GLU B C 1
ATOM 882 O O . GLU B 1 11 ? -1.719 -6.555 -20.594 1 33.78 11 GLU B O 1
ATOM 887 N N . ILE B 1 12 ? -0.163 -5.438 -19.797 1 35.94 12 ILE B N 1
ATOM 888 C CA . ILE B 1 12 ? -1.104 -5.258 -18.703 1 35.94 12 ILE B CA 1
ATOM 889 C C . ILE B 1 12 ? -2.209 -4.293 -19.125 1 35.94 12 ILE B C 1
ATOM 891 O O . ILE B 1 12 ? -2.729 -3.537 -18.297 1 35.94 12 ILE B O 1
ATOM 895 N N . LYS B 1 13 ? -2.244 -3.768 -20.422 1 30.86 13 LYS B N 1
ATOM 896 C CA . LYS B 1 13 ? -3.09 -2.688 -20.922 1 30.86 13 LYS B CA 1
ATOM 897 C C . LYS B 1 13 ? -4.551 -3.123 -21 1 30.86 13 LYS B C 1
ATOM 899 O O . LYS B 1 13 ? -5.348 -2.518 -21.719 1 30.86 13 LYS B O 1
ATOM 904 N N . LYS B 1 14 ? -4.934 -4.297 -20.875 1 32.5 14 LYS B N 1
ATOM 905 C CA . LYS B 1 14 ? -6.309 -4.363 -21.375 1 32.5 14 LYS B CA 1
ATOM 906 C C . LYS B 1 14 ? -7.199 -3.352 -20.656 1 32.5 14 LYS B C 1
ATOM 908 O O . LYS B 1 14 ? -7.477 -3.498 -19.453 1 32.5 14 LYS B O 1
ATOM 913 N N . GLU B 1 15 ? -7.145 -2.072 -21.203 1 35.47 15 GLU B N 1
ATOM 914 C CA . GLU B 1 15 ? -7.91 -0.85 -20.969 1 35.47 15 GLU B CA 1
ATOM 915 C C . GLU B 1 15 ? -9.406 -1.091 -21.156 1 35.47 15 GLU B C 1
ATOM 917 O O . GLU B 1 15 ? -9.875 -1.302 -22.281 1 35.47 15 GLU B O 1
ATOM 922 N N . THR B 1 16 ? -10.133 -2.016 -20.703 1 31.69 16 THR B N 1
ATOM 923 C CA . THR B 1 16 ? -11.539 -1.631 -20.844 1 31.69 16 THR B CA 1
ATOM 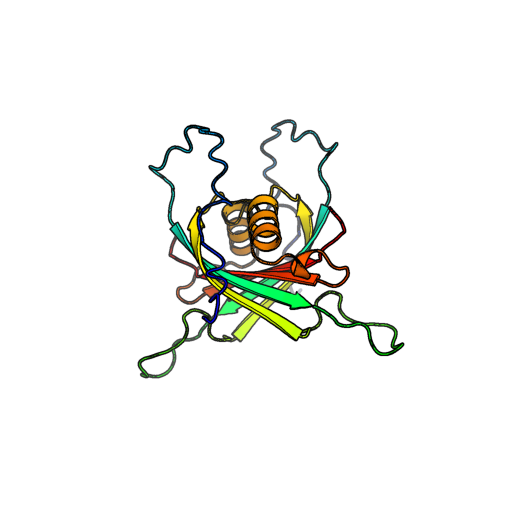924 C C . THR B 1 16 ? -11.695 -0.117 -20.734 1 31.69 16 THR B C 1
ATOM 926 O O . THR B 1 16 ? -11.164 0.502 -19.812 1 31.69 16 THR B O 1
ATOM 929 N N . GLU B 1 17 ? -12.016 0.696 -21.938 1 35 17 GLU B N 1
ATOM 930 C CA . GLU B 1 17 ? -12.328 2.072 -22.312 1 35 17 GLU B CA 1
ATOM 931 C C . GLU B 1 17 ? -13.156 2.766 -21.234 1 35 17 GLU B C 1
ATOM 933 O O . GLU B 1 17 ? -14.172 3.389 -21.531 1 35 17 GLU B O 1
ATOM 938 N N . LYS B 1 18 ? -13.672 2.129 -20.203 1 36.25 18 LYS B N 1
ATOM 939 C CA . LYS B 1 18 ? -14.547 3.129 -19.609 1 36.25 18 LYS B CA 1
ATOM 940 C C . LYS B 1 18 ? -13.867 4.492 -19.547 1 36.25 18 LYS B C 1
ATOM 942 O O . LYS B 1 18 ? -12.641 4.578 -19.469 1 36.25 18 LYS B O 1
ATOM 947 N N . ARG B 1 19 ? -14.375 5.562 -20.172 1 32.34 19 ARG B N 1
ATOM 948 C CA . ARG B 1 19 ? -14.125 6.996 -20.078 1 32.34 19 ARG B CA 1
ATOM 949 C C . ARG B 1 19 ? -13.555 7.367 -18.719 1 32.34 19 ARG B C 1
ATOM 951 O O . ARG B 1 19 ? -14.289 7.445 -17.719 1 32.34 19 ARG B O 1
ATOM 958 N N . ILE B 1 20 ? -12.672 6.605 -18.297 1 39.88 20 ILE B N 1
ATOM 959 C CA . ILE B 1 20 ? -12.07 7.133 -17.078 1 39.88 20 ILE B CA 1
ATOM 960 C C . ILE B 1 20 ? -11.781 8.625 -17.25 1 39.88 20 ILE B C 1
ATOM 962 O O . ILE B 1 20 ? -11.062 9.023 -18.172 1 39.88 20 ILE B O 1
ATOM 966 N N . ASP B 1 21 ? -12.672 9.492 -17.172 1 38.09 21 ASP B N 1
ATOM 967 C CA . ASP B 1 21 ? -12.383 10.922 -17.203 1 38.09 21 ASP B CA 1
ATOM 968 C C . ASP B 1 21 ? -10.984 11.203 -16.641 1 38.09 21 ASP B C 1
ATOM 970 O O . ASP B 1 21 ? -10.727 10.992 -15.461 1 38.09 21 ASP B O 1
ATOM 974 N N . LEU B 1 22 ? -9.805 11.117 -17.484 1 41.91 22 LEU B N 1
ATOM 975 C CA . LEU B 1 22 ? -8.453 11.633 -17.281 1 41.91 22 LEU B CA 1
ATOM 976 C C . LEU B 1 22 ? -8.469 12.852 -16.359 1 41.91 22 LEU B C 1
ATOM 978 O O . LEU B 1 22 ? -7.414 13.352 -15.969 1 41.91 22 LEU B O 1
ATOM 982 N N . GLU B 1 23 ? -9.406 13.695 -16.578 1 41.22 23 GLU B N 1
ATOM 983 C CA . GLU B 1 23 ? -9.359 14.977 -15.875 1 41.22 23 GLU B CA 1
ATOM 984 C C . GLU B 1 23 ? -8.922 14.797 -14.43 1 41.22 23 GLU B C 1
ATOM 986 O O . GLU B 1 23 ? -8.07 15.531 -13.938 1 41.22 23 GLU B O 1
ATOM 991 N N . LYS B 1 24 ? -9.594 14.391 -13.508 1 47.44 24 LYS B N 1
ATOM 992 C CA . LYS B 1 24 ? -9.234 14.469 -12.094 1 47.44 24 LYS B CA 1
ATOM 993 C C . LYS B 1 24 ? -8.164 13.438 -11.742 1 47.44 24 LYS B C 1
ATOM 995 O O . LYS B 1 24 ? -7.996 13.078 -10.578 1 47.44 24 LYS B O 1
ATOM 1000 N N . ILE B 1 25 ? -7.379 12.742 -12.742 1 55.38 25 ILE B N 1
ATOM 1001 C CA . ILE B 1 25 ? -6.68 11.508 -12.375 1 55.38 25 ILE B CA 1
ATOM 1002 C C . ILE B 1 25 ? -5.387 11.852 -11.641 1 55.38 25 ILE B C 1
ATOM 1004 O O . ILE B 1 25 ? -4.43 12.336 -12.25 1 55.38 25 ILE B O 1
ATOM 1008 N N . CYS B 1 26 ? -5.465 12.562 -10.586 1 71.69 26 CYS B N 1
ATOM 1009 C CA . CYS B 1 26 ? -4.262 12.867 -9.82 1 71.69 26 CYS B CA 1
ATOM 1010 C C . CYS B 1 26 ? -3.418 11.617 -9.609 1 71.69 26 CYS B C 1
ATOM 1012 O O . CYS B 1 26 ? -3.924 10.586 -9.164 1 71.69 26 CYS B O 1
ATOM 1014 N N . SER B 1 27 ? -2.33 11.641 -10.523 1 82.81 27 SER B N 1
ATOM 1015 C CA . SER B 1 27 ? -1.332 10.586 -10.398 1 82.81 27 SER B CA 1
ATOM 1016 C C . SER B 1 27 ? -0.618 10.656 -9.047 1 82.81 27 SER B C 1
ATOM 1018 O O . SER B 1 27 ? -0.354 11.75 -8.539 1 82.81 27 SER B O 1
ATOM 1020 N N . LEU B 1 28 ? -0.592 9.523 -8.438 1 88.25 28 LEU B N 1
ATOM 1021 C CA . LEU B 1 28 ? 0.194 9.344 -7.227 1 88.25 28 LEU B CA 1
ATOM 1022 C C . LEU B 1 28 ? 1.479 8.578 -7.52 1 88.25 28 LEU B C 1
ATOM 1024 O O . LEU B 1 28 ? 1.501 7.707 -8.391 1 88.25 28 LEU B O 1
ATOM 1028 N N . LEU B 1 29 ? 2.564 9.102 -6.91 1 90.5 29 LEU B N 1
ATOM 1029 C CA . LEU B 1 29 ? 3.744 8.242 -6.922 1 90.5 29 LEU B CA 1
ATOM 1030 C C . LEU B 1 29 ? 3.52 7 -6.07 1 90.5 29 LEU B C 1
ATOM 1032 O O . LEU B 1 29 ? 2.947 7.082 -4.98 1 90.5 29 LEU B O 1
ATOM 1036 N N . LEU B 1 30 ? 4.023 5.891 -6.688 1 94.19 30 LEU B N 1
ATOM 1037 C CA . LEU B 1 30 ? 3.793 4.621 -6.012 1 94.19 30 LEU B CA 1
ATOM 1038 C C . LEU B 1 30 ? 5.059 3.771 -6.008 1 94.19 30 LEU B C 1
ATOM 1040 O O . LEU B 1 30 ? 5.695 3.592 -7.047 1 94.19 30 LEU B O 1
ATOM 1044 N N . LEU B 1 31 ? 5.398 3.393 -4.871 1 93.69 31 LEU B N 1
ATOM 1045 C CA . LEU B 1 31 ? 6.383 2.326 -4.738 1 93.69 31 LEU B CA 1
ATOM 1046 C C . LEU B 1 31 ? 5.703 0.986 -4.477 1 93.69 31 LEU B C 1
ATOM 1048 O O . LEU B 1 31 ? 4.992 0.83 -3.482 1 93.69 31 LEU B O 1
ATOM 1052 N N . LEU B 1 32 ? 5.926 0.091 -5.422 1 94.38 32 LEU B N 1
ATOM 1053 C CA . LEU B 1 32 ? 5.406 -1.266 -5.289 1 94.38 32 LEU B CA 1
ATOM 1054 C C . LEU B 1 32 ? 6.523 -2.246 -4.953 1 94.38 32 LEU B C 1
ATOM 1056 O O . LEU B 1 32 ? 7.523 -2.322 -5.672 1 94.38 32 LEU B O 1
ATOM 1060 N N . ARG B 1 33 ? 6.27 -2.955 -3.846 1 93 33 ARG B N 1
ATOM 1061 C CA . ARG B 1 33 ? 7.23 -3.994 -3.488 1 93 33 ARG B CA 1
ATOM 1062 C C . ARG B 1 33 ? 6.527 -5.32 -3.225 1 93 33 ARG B C 1
ATOM 1064 O O . ARG B 1 33 ? 5.434 -5.352 -2.656 1 93 33 ARG B O 1
ATOM 1071 N N . VAL B 1 34 ? 7.188 -6.387 -3.664 1 93.81 34 VAL B N 1
ATOM 1072 C CA . VAL B 1 34 ? 6.691 -7.742 -3.457 1 93.81 34 VAL B CA 1
ATOM 1073 C C . VAL B 1 34 ? 7.68 -8.531 -2.6 1 93.81 34 VAL B C 1
ATOM 1075 O O . VAL B 1 34 ? 8.883 -8.531 -2.871 1 93.81 34 VAL B O 1
ATOM 1078 N N . PHE B 1 35 ? 7.074 -9.078 -1.549 1 91.56 35 PHE B N 1
ATOM 1079 C CA . PHE B 1 35 ? 7.891 -9.883 -0.648 1 91.56 35 PHE B CA 1
ATOM 1080 C C . PHE B 1 35 ? 7.398 -11.328 -0.616 1 91.56 35 PHE B C 1
ATOM 1082 O O . PHE B 1 35 ? 6.223 -11.594 -0.887 1 91.56 35 PHE B O 1
ATOM 1089 N N . ASN B 1 36 ? 8.273 -12.172 -0.411 1 86.12 36 ASN B N 1
ATOM 1090 C CA . ASN B 1 36 ? 7.898 -13.555 -0.146 1 86.12 36 ASN B CA 1
ATOM 1091 C C . ASN B 1 36 ? 8.484 -14.047 1.174 1 86.12 36 ASN B C 1
ATOM 1093 O O . ASN B 1 36 ? 9.656 -13.812 1.466 1 86.12 36 ASN B O 1
ATOM 1097 N N . THR B 1 37 ? 7.613 -14.562 1.983 1 76.06 37 THR B N 1
ATOM 1098 C CA . THR B 1 37 ? 8.078 -15.164 3.232 1 76.06 37 THR B CA 1
ATOM 1099 C C . THR B 1 37 ? 8.43 -16.625 3.029 1 76.06 37 THR B C 1
ATOM 1101 O O . THR B 1 37 ? 7.637 -17.391 2.479 1 76.06 37 THR B O 1
ATOM 1104 N N . ASN B 1 38 ? 9.539 -17 2.289 1 65.75 38 ASN B N 1
ATOM 1105 C CA . ASN B 1 38 ? 9.969 -18.391 2.182 1 65.75 38 ASN B CA 1
ATOM 1106 C C . ASN B 1 38 ? 9.852 -19.125 3.518 1 65.75 38 ASN B C 1
ATOM 1108 O O . ASN B 1 38 ? 10.32 -18.625 4.543 1 65.75 38 ASN B O 1
ATOM 1112 N N . ASN B 1 39 ? 8.883 -20.016 3.652 1 55.41 39 ASN B N 1
ATOM 1113 C CA . ASN B 1 39 ? 8.648 -20.891 4.801 1 55.41 39 ASN B CA 1
ATOM 1114 C C . ASN B 1 39 ? 9.867 -21.75 5.109 1 55.41 39 ASN B C 1
ATOM 1116 O O . ASN B 1 39 ? 9.945 -22.906 4.68 1 55.41 39 ASN B O 1
ATOM 1120 N N . SER B 1 40 ? 11.055 -21.656 4.719 1 49.22 40 SER B N 1
ATOM 1121 C CA . SER B 1 40 ? 11.711 -22.828 5.305 1 49.22 40 SER B CA 1
ATOM 1122 C C . SER B 1 40 ? 11.078 -23.203 6.641 1 49.22 40 SER B C 1
ATOM 1124 O O . SER B 1 40 ? 10.758 -24.375 6.875 1 49.22 40 SER B O 1
ATOM 1126 N N . HIS B 1 41 ? 11.898 -23 7.93 1 47.19 41 HIS B N 1
ATOM 1127 C CA . HIS B 1 41 ? 11.758 -23.609 9.25 1 47.19 41 HIS B CA 1
ATOM 1128 C C . HIS B 1 41 ? 10.336 -23.438 9.781 1 47.19 41 HIS B C 1
ATOM 1130 O O . HIS B 1 41 ? 9.609 -22.547 9.359 1 47.19 41 HIS B O 1
ATOM 1136 N N . HIS B 1 42 ? 10.031 -24.234 11.133 1 43.12 42 HIS B N 1
ATOM 1137 C CA . HIS B 1 42 ? 9.055 -24.562 12.164 1 43.12 42 HIS B CA 1
ATOM 1138 C C . HIS B 1 42 ? 8.195 -23.344 12.508 1 43.12 42 HIS B C 1
ATOM 1140 O O . HIS B 1 42 ? 7.227 -23.453 13.266 1 43.12 42 HIS B O 1
ATOM 1146 N N . HIS B 1 43 ? 8.945 -22.344 13.234 1 43.94 43 HIS B N 1
ATOM 1147 C CA . HIS B 1 43 ? 8.367 -21.75 14.438 1 43.94 43 HIS B CA 1
ATOM 1148 C C . HIS B 1 43 ? 7.027 -21.094 14.141 1 43.94 43 HIS B C 1
ATOM 1150 O O . HIS B 1 43 ? 6.789 -20.641 13.023 1 43.94 43 HIS B O 1
ATOM 1156 N N . CYS B 1 44 ? 6.059 -20.766 15.266 1 45.09 44 CYS B N 1
ATOM 1157 C CA . CYS B 1 44 ? 4.863 -20.344 15.992 1 45.09 44 CYS B CA 1
ATOM 1158 C C . CYS B 1 44 ? 4.348 -19.016 15.453 1 45.09 44 CYS B C 1
ATOM 1160 O O . CYS B 1 44 ? 3.174 -18.891 15.094 1 45.09 44 CYS B O 1
ATOM 1162 N N . LEU B 1 45 ? 4.707 -17.797 16.141 1 44.66 45 LEU B N 1
ATOM 1163 C CA . LEU B 1 45 ? 4.027 -16.547 16.438 1 44.66 45 LEU B CA 1
ATOM 1164 C C . LEU B 1 45 ? 4.109 -15.586 15.25 1 44.66 45 LEU B C 1
ATOM 1166 O O . LEU B 1 45 ? 4.012 -14.367 15.422 1 44.66 45 LEU B O 1
ATOM 1170 N N . LYS B 1 46 ? 4.578 -15.875 13.992 1 50.69 46 LYS B N 1
ATOM 1171 C CA . LYS B 1 46 ? 5.223 -14.867 13.148 1 50.69 46 LYS B CA 1
ATOM 1172 C C . LYS B 1 46 ? 4.203 -13.875 12.602 1 50.69 46 LYS B C 1
ATOM 1174 O O . LYS B 1 46 ? 3.121 -14.266 12.156 1 50.69 46 LYS B O 1
ATOM 1179 N N . ASN B 1 47 ? 4.348 -12.5 12.703 1 58.56 47 ASN B N 1
ATOM 1180 C CA . ASN B 1 47 ? 3.658 -11.336 12.164 1 58.56 47 ASN B CA 1
ATOM 1181 C C . ASN B 1 47 ? 3.459 -11.445 10.656 1 58.56 47 ASN B C 1
ATOM 1183 O O . ASN B 1 47 ? 4.426 -11.633 9.914 1 58.56 47 ASN B O 1
ATOM 1187 N N . GLU B 1 48 ? 2.221 -11.898 10.297 1 69.75 48 GLU B N 1
ATOM 1188 C CA . GLU B 1 48 ? 1.803 -12.031 8.906 1 69.75 48 GLU B CA 1
ATOM 1189 C C . GLU B 1 48 ? 2.549 -11.047 8.016 1 69.75 48 GLU B C 1
ATOM 1191 O O . GLU B 1 48 ? 2.727 -11.297 6.816 1 69.75 48 GLU B O 1
ATOM 1196 N N . PHE B 1 49 ? 2.969 -10.039 8.609 1 75.69 49 PHE B N 1
ATOM 1197 C CA . PHE B 1 49 ? 3.596 -9 7.797 1 75.69 49 PHE B CA 1
ATOM 1198 C C . PHE B 1 49 ? 5.098 -8.953 8.047 1 75.69 49 PHE B C 1
ATOM 1200 O O . PHE B 1 49 ? 5.75 -7.949 7.746 1 75.69 49 PHE B O 1
ATOM 1207 N N . SER B 1 50 ? 5.625 -9.984 8.547 1 70.31 50 SER B N 1
ATOM 1208 C CA . SER B 1 50 ? 7.062 -9.977 8.805 1 70.31 50 SER B CA 1
ATOM 1209 C C . SER B 1 50 ? 7.852 -9.742 7.52 1 70.31 50 SER B C 1
ATOM 1211 O O . SER B 1 50 ? 7.402 -10.125 6.438 1 70.31 50 SER B O 1
ATOM 1213 N N . GLN B 1 51 ? 8.93 -9.047 7.633 1 66.75 51 GLN B N 1
ATOM 1214 C CA . GLN B 1 51 ? 9.766 -8.672 6.492 1 66.75 51 GLN B CA 1
ATOM 1215 C C . GLN B 1 51 ? 10.328 -9.906 5.793 1 66.75 51 GLN B C 1
ATOM 1217 O O . GLN B 1 51 ? 11.055 -10.695 6.402 1 66.75 51 GLN B O 1
ATOM 1222 N N . GLY B 1 52 ? 9.711 -10.359 4.766 1 75.62 52 GLY B N 1
ATOM 1223 C CA . GLY B 1 52 ? 10.242 -11.414 3.92 1 75.62 52 GLY B CA 1
ATOM 1224 C C . GLY B 1 52 ? 11.289 -10.922 2.938 1 75.62 52 GLY B C 1
ATOM 1225 O O . GLY B 1 52 ? 11.852 -9.836 3.113 1 75.62 52 GLY B O 1
ATOM 1226 N N . ASN B 1 53 ? 11.695 -11.938 2.098 1 85.69 53 ASN B N 1
ATOM 1227 C CA . ASN B 1 53 ? 12.609 -11.586 1.019 1 85.69 53 ASN B CA 1
ATOM 1228 C C . ASN B 1 53 ? 11.938 -10.703 -0.026 1 85.69 53 ASN B C 1
ATOM 1230 O O . ASN B 1 53 ? 10.789 -10.953 -0.405 1 85.69 53 ASN B O 1
ATOM 1234 N N . VAL B 1 54 ? 12.664 -9.641 -0.329 1 86.06 54 VAL B N 1
ATOM 1235 C CA . VAL B 1 54 ? 12.125 -8.789 -1.387 1 86.06 54 VAL B CA 1
ATOM 1236 C C . VAL B 1 54 ? 12.242 -9.5 -2.732 1 86.06 54 VAL B C 1
ATOM 1238 O O . VAL B 1 54 ? 13.344 -9.898 -3.137 1 86.06 54 VAL B O 1
ATOM 1241 N N . LEU B 1 55 ? 11.133 -9.688 -3.412 1 87.38 55 LEU B N 1
ATOM 1242 C CA . LEU B 1 55 ? 11.109 -10.312 -4.73 1 87.38 55 LEU B CA 1
ATOM 1243 C C . LEU B 1 55 ? 11.188 -9.266 -5.832 1 87.38 55 LEU B C 1
ATOM 1245 O O . LEU B 1 55 ? 11.844 -9.484 -6.855 1 87.38 55 LEU B O 1
ATOM 1249 N N . SER B 1 56 ? 10.594 -8.203 -5.625 1 91.06 56 SER B N 1
ATOM 1250 C CA . SER B 1 56 ? 10.562 -7.156 -6.637 1 91.06 56 SER B CA 1
ATOM 1251 C C . SER B 1 56 ? 10.25 -5.797 -6.016 1 91.06 56 SER B C 1
ATOM 1253 O O . SER B 1 56 ? 9.586 -5.723 -4.98 1 91.06 56 SER B O 1
ATOM 1255 N N . SER B 1 57 ? 10.734 -4.746 -6.625 1 90.94 57 SER B N 1
ATOM 1256 C CA . SER B 1 57 ? 10.461 -3.357 -6.27 1 90.94 57 SER B CA 1
ATOM 1257 C C . SER B 1 57 ? 10.352 -2.479 -7.512 1 90.94 57 SER B C 1
ATOM 1259 O O . SER B 1 57 ? 11.227 -2.514 -8.375 1 90.94 57 SER B O 1
ATOM 1261 N N . GLU B 1 58 ? 9.281 -1.807 -7.566 1 90.75 58 GLU B N 1
ATOM 1262 C CA . GLU B 1 58 ? 9.062 -0.917 -8.703 1 90.75 58 GLU B CA 1
ATOM 1263 C C . GLU B 1 58 ? 8.438 0.404 -8.258 1 90.75 58 GLU B C 1
ATOM 1265 O O . GLU B 1 58 ? 7.57 0.422 -7.387 1 90.75 58 GLU B O 1
ATOM 1270 N N . GLN B 1 59 ? 9.031 1.46 -8.812 1 90.12 59 GLN B N 1
ATOM 1271 C CA . GLN B 1 59 ? 8.414 2.768 -8.617 1 90.12 59 GLN B CA 1
ATOM 1272 C C . GLN B 1 59 ? 7.66 3.213 -9.875 1 90.12 59 GLN B C 1
ATOM 1274 O O . GLN B 1 59 ? 8.195 3.143 -10.977 1 90.12 59 GLN B O 1
ATOM 1279 N N . ASN B 1 60 ? 6.43 3.502 -9.672 1 89.94 60 ASN B N 1
ATOM 1280 C CA . ASN B 1 60 ? 5.613 3.963 -10.789 1 89.94 60 ASN B CA 1
ATOM 1281 C C . ASN B 1 60 ? 4.602 5.02 -10.352 1 89.94 60 ASN B C 1
ATOM 1283 O O . ASN B 1 60 ? 4.535 5.363 -9.172 1 89.94 60 ASN B O 1
ATOM 1287 N N . TYR B 1 61 ? 3.951 5.598 -11.344 1 89.12 61 TYR B N 1
ATOM 1288 C CA . TYR B 1 61 ? 2.779 6.422 -11.078 1 89.12 61 TYR B CA 1
ATOM 1289 C C . TYR B 1 61 ? 1.502 5.594 -11.133 1 89.12 61 TYR B C 1
ATOM 1291 O O . TYR B 1 61 ? 1.462 4.543 -11.773 1 89.12 61 TYR B O 1
ATOM 1299 N N . THR B 1 62 ? 0.522 6.043 -10.359 1 92 62 THR B N 1
ATOM 1300 C CA . THR B 1 62 ? -0.77 5.367 -10.359 1 92 62 THR B CA 1
ATOM 1301 C C . THR B 1 62 ? -1.899 6.355 -10.086 1 92 62 THR B C 1
ATOM 1303 O O . THR B 1 62 ? -1.673 7.418 -9.5 1 92 62 THR B O 1
ATOM 1306 N N . ARG B 1 63 ? -3.1 5.949 -10.547 1 90.94 63 ARG B N 1
ATOM 1307 C CA . ARG B 1 63 ? -4.285 6.746 -10.242 1 90.94 63 ARG B CA 1
ATOM 1308 C C . ARG B 1 63 ? -4.652 6.641 -8.766 1 90.94 63 ARG B C 1
ATOM 1310 O O . ARG B 1 63 ? -4.441 5.602 -8.141 1 90.94 63 ARG B O 1
ATOM 1317 N N . ARG B 1 64 ? -5.242 7.684 -8.328 1 89.88 64 ARG B N 1
ATOM 1318 C CA . ARG B 1 64 ? -5.699 7.711 -6.941 1 89.88 64 ARG B CA 1
ATOM 1319 C C . ARG B 1 64 ? -6.84 6.719 -6.723 1 89.88 64 ARG B C 1
ATOM 1321 O O . ARG B 1 64 ? -7 6.184 -5.621 1 89.88 64 ARG B O 1
ATOM 1328 N N . ASP B 1 65 ? -7.59 6.41 -7.684 1 89.44 65 ASP B N 1
ATOM 1329 C CA . ASP B 1 65 ? -8.742 5.527 -7.535 1 89.44 65 ASP B CA 1
ATOM 1330 C C . ASP B 1 65 ? -8.375 4.082 -7.867 1 89.44 65 ASP B C 1
ATOM 1332 O O . ASP B 1 65 ? -9.258 3.225 -7.977 1 89.44 65 ASP B O 1
ATOM 1336 N N . ALA B 1 66 ? -7.145 3.812 -8.102 1 92.75 66 ALA B N 1
ATOM 1337 C CA . ALA B 1 66 ? -6.742 2.418 -8.25 1 92.75 66 ALA B CA 1
ATOM 1338 C C . ALA B 1 66 ? -7.07 1.611 -7 1 92.75 66 ALA B C 1
ATOM 1340 O O . ALA B 1 66 ? -6.82 2.062 -5.879 1 92.75 66 ALA B O 1
ATOM 1341 N N . THR B 1 67 ? -7.648 0.406 -7.18 1 91.88 67 THR B N 1
ATOM 1342 C CA . THR B 1 67 ? -8.016 -0.452 -6.059 1 91.88 67 THR B CA 1
ATOM 1343 C C . THR B 1 67 ? -6.859 -1.379 -5.688 1 91.88 67 THR B C 1
ATOM 1345 O O . THR B 1 67 ? -5.965 -1.618 -6.5 1 91.88 67 THR B O 1
ATOM 1348 N N . LEU B 1 68 ? -6.898 -1.906 -4.516 1 94.06 68 LEU B N 1
ATOM 1349 C CA . LEU B 1 68 ? -5.902 -2.887 -4.094 1 94.06 68 LEU B CA 1
ATOM 1350 C C . LEU B 1 68 ? -5.934 -4.113 -5.004 1 94.06 68 LEU B C 1
ATOM 1352 O O . LEU B 1 68 ? -4.887 -4.688 -5.309 1 94.06 68 LEU B O 1
ATOM 1356 N N . GLU B 1 69 ? -7.098 -4.402 -5.43 1 92.19 69 GLU B N 1
ATOM 1357 C CA . GLU B 1 69 ? -7.227 -5.547 -6.328 1 92.19 69 GLU B CA 1
ATOM 1358 C C . GLU B 1 69 ? -6.547 -5.273 -7.668 1 92.19 69 GLU B C 1
ATOM 1360 O O . GLU B 1 69 ? -5.828 -6.129 -8.188 1 92.19 69 GLU B O 1
ATOM 1365 N N . GLU B 1 70 ? -6.859 -4.082 -8.203 1 91.88 70 GLU B N 1
ATOM 1366 C CA . GLU B 1 70 ? -6.215 -3.709 -9.453 1 91.88 70 GLU B CA 1
ATOM 1367 C C . GLU B 1 70 ? -4.695 -3.74 -9.328 1 91.88 70 GLU B C 1
ATOM 1369 O O . GLU B 1 70 ? -4.004 -4.273 -10.195 1 91.88 70 GLU B O 1
ATOM 1374 N N . LEU B 1 71 ? -4.207 -3.236 -8.297 1 94.25 71 LEU B N 1
ATOM 1375 C CA . LEU B 1 71 ? -2.764 -3.15 -8.109 1 94.25 71 LEU B CA 1
ATOM 1376 C C . LEU B 1 71 ? -2.16 -4.535 -7.902 1 94.25 71 LEU B C 1
ATOM 1378 O O . LEU B 1 71 ? -1.115 -4.855 -8.477 1 94.25 71 LEU B O 1
ATOM 1382 N N . THR B 1 72 ? -2.82 -5.34 -7.121 1 94.06 72 THR B N 1
ATOM 1383 C CA . THR B 1 72 ? -2.336 -6.695 -6.887 1 94.06 72 THR B CA 1
ATOM 1384 C C . THR B 1 72 ? -2.367 -7.512 -8.172 1 94.06 72 THR B C 1
ATOM 1386 O O . THR B 1 72 ? -1.431 -8.266 -8.461 1 94.06 72 THR B O 1
ATOM 1389 N N . SER B 1 73 ? -3.406 -7.32 -8.859 1 91.12 73 SER B N 1
ATOM 1390 C CA . SER B 1 73 ? -3.521 -8.047 -10.125 1 91.12 73 SER B CA 1
ATOM 1391 C C . SER B 1 73 ? -2.402 -7.656 -11.086 1 91.12 73 SER B C 1
ATOM 1393 O O . SER B 1 73 ? -1.851 -8.516 -11.781 1 91.12 73 SER B O 1
ATOM 1395 N N . LEU B 1 74 ? -2.162 -6.371 -11.156 1 90.31 74 LEU B N 1
ATOM 1396 C CA . LEU B 1 74 ? -1.07 -5.887 -11.992 1 90.31 74 LEU B CA 1
ATOM 1397 C C . LEU B 1 74 ? 0.249 -6.539 -11.594 1 90.31 74 LEU B C 1
ATOM 1399 O O . LEU B 1 74 ? 1.025 -6.953 -12.461 1 90.31 74 LEU B O 1
ATOM 1403 N N . VAL B 1 75 ? 0.522 -6.641 -10.344 1 92.56 75 VAL B N 1
ATOM 1404 C CA . VAL B 1 75 ? 1.748 -7.254 -9.844 1 92.56 75 VAL B CA 1
ATOM 1405 C C . VAL B 1 75 ? 1.8 -8.719 -10.266 1 92.56 75 VAL B C 1
ATOM 1407 O O . VAL B 1 75 ? 2.832 -9.203 -10.742 1 92.56 75 VAL B O 1
ATOM 1410 N N . LYS B 1 76 ? 0.704 -9.352 -10.125 1 91.19 76 LYS B N 1
ATOM 1411 C CA . LYS B 1 76 ? 0.64 -10.773 -10.445 1 91.19 76 LYS B CA 1
ATOM 1412 C C . LYS B 1 76 ? 0.843 -11.016 -11.938 1 91.19 76 LYS B C 1
ATOM 1414 O O . LYS B 1 76 ? 1.349 -12.062 -12.336 1 91.19 76 LYS B O 1
ATOM 1419 N N . GLN B 1 77 ? 0.466 -10.062 -12.68 1 89.38 77 GLN B N 1
ATOM 1420 C CA . GLN B 1 77 ? 0.653 -10.18 -14.125 1 89.38 77 GLN B CA 1
ATOM 1421 C C . GLN B 1 77 ? 2.119 -10 -14.508 1 89.38 77 GLN B C 1
ATOM 1423 O O . GLN B 1 77 ? 2.607 -10.648 -15.438 1 89.38 77 GLN B O 1
ATOM 1428 N N . VAL B 1 78 ? 2.803 -9.188 -13.812 1 84.94 78 VAL B N 1
ATOM 1429 C CA . VAL B 1 78 ? 4.18 -8.844 -14.141 1 84.94 78 VAL B CA 1
ATOM 1430 C C . VAL B 1 78 ? 5.137 -9.828 -13.469 1 84.94 78 VAL B C 1
ATOM 1432 O O . VAL B 1 78 ? 6.195 -10.148 -14.016 1 84.94 78 VAL B O 1
ATOM 1435 N N . TYR B 1 79 ? 4.723 -10.289 -12.312 1 87.69 79 TYR B N 1
ATOM 1436 C CA . TYR B 1 79 ? 5.562 -11.172 -11.508 1 87.69 79 TYR B CA 1
ATOM 1437 C C . TYR B 1 79 ? 4.809 -12.43 -11.109 1 87.69 79 TYR B C 1
ATOM 1439 O O . TYR B 1 79 ? 4.18 -12.477 -10.047 1 87.69 79 TYR B O 1
ATOM 1447 N N . PRO B 1 80 ? 4.938 -13.508 -11.961 1 85.62 80 PRO B N 1
ATOM 1448 C CA . PRO B 1 80 ? 4.184 -14.734 -11.68 1 85.62 80 PRO B CA 1
ATOM 1449 C C . PRO B 1 80 ? 4.5 -15.32 -10.305 1 85.62 80 PRO B C 1
ATOM 1451 O O . PRO B 1 8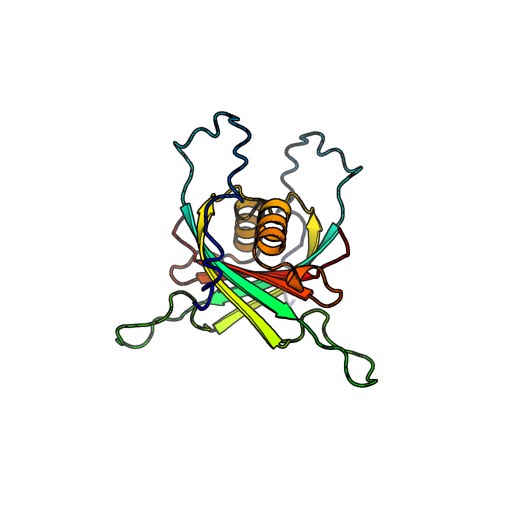0 ? 3.654 -15.992 -9.711 1 85.62 80 PRO B O 1
ATOM 1454 N N . GLY B 1 81 ? 5.73 -14.984 -9.805 1 85.19 81 GLY B N 1
ATOM 1455 C CA . GLY B 1 81 ? 6.098 -15.461 -8.484 1 85.19 81 GLY B CA 1
ATOM 1456 C C . GLY B 1 81 ? 5.297 -14.805 -7.371 1 85.19 81 GLY B C 1
ATOM 1457 O O . GLY B 1 81 ? 5.363 -15.234 -6.215 1 85.19 81 GLY B O 1
ATOM 1458 N N . ALA B 1 82 ? 4.477 -13.938 -7.742 1 89.62 82 ALA B N 1
ATOM 1459 C CA . ALA B 1 82 ? 3.691 -13.195 -6.758 1 89.62 82 ALA B CA 1
ATOM 1460 C C . ALA B 1 82 ? 2.42 -13.961 -6.391 1 89.62 82 ALA B C 1
ATOM 1462 O O . ALA B 1 82 ? 1.663 -13.531 -5.516 1 89.62 82 ALA B O 1
ATOM 1463 N N . ARG B 1 83 ? 2.17 -15.117 -6.957 1 88.88 83 ARG B N 1
ATOM 1464 C CA . ARG B 1 83 ? 0.961 -15.891 -6.691 1 88.88 83 ARG B CA 1
ATOM 1465 C C . ARG B 1 83 ? 1.229 -17 -5.68 1 88.88 83 ARG B C 1
ATOM 1467 O O . ARG B 1 83 ? 0.38 -17.859 -5.457 1 88.88 83 ARG B O 1
ATOM 1474 N N . LYS B 1 84 ? 2.232 -16.969 -5.02 1 86.25 84 LYS B N 1
ATOM 1475 C CA . LYS B 1 84 ? 2.57 -18 -4.035 1 86.25 84 LYS B CA 1
ATOM 1476 C C . LYS B 1 84 ? 2.084 -17.609 -2.645 1 86.25 84 LYS B C 1
ATOM 1478 O O . LYS B 1 84 ? 2.057 -16.422 -2.303 1 86.25 84 LYS B O 1
ATOM 1483 N N . LYS B 1 85 ? 1.702 -18.609 -1.949 1 83.75 85 LYS B N 1
ATOM 1484 C CA . LYS B 1 85 ? 1.351 -18.375 -0.553 1 83.75 85 LYS B CA 1
ATOM 1485 C C . LYS B 1 85 ? 2.492 -17.688 0.19 1 83.75 85 LYS B C 1
ATOM 1487 O O . LYS B 1 85 ? 3.66 -18.031 0.004 1 83.75 85 LYS B O 1
ATOM 1492 N N . GLY B 1 86 ? 2.176 -16.75 1.076 1 83.44 86 GLY B N 1
ATOM 1493 C CA . GLY B 1 86 ? 3.195 -16.047 1.836 1 83.44 86 GLY B CA 1
ATOM 1494 C C . GLY B 1 86 ? 3.689 -14.797 1.146 1 83.44 86 GLY B C 1
ATOM 1495 O O . GLY B 1 86 ? 4.539 -14.078 1.681 1 83.44 86 GLY B O 1
ATOM 1496 N N . THR B 1 87 ? 3.176 -14.633 -0.044 1 90.19 87 THR B N 1
ATOM 1497 C CA . THR B 1 87 ? 3.535 -13.414 -0.756 1 90.19 87 THR B CA 1
ATOM 1498 C C . THR B 1 87 ? 2.822 -12.203 -0.156 1 90.19 87 THR B C 1
ATOM 1500 O O . THR B 1 87 ? 1.626 -12.266 0.138 1 90.19 87 THR B O 1
ATOM 1503 N N . HIS B 1 88 ? 3.594 -11.156 0.032 1 92.06 88 HIS B N 1
ATOM 1504 C CA . HIS B 1 88 ? 3.082 -9.867 0.484 1 92.06 88 HIS B CA 1
ATOM 1505 C C . HIS B 1 88 ? 3.215 -8.812 -0.604 1 92.06 88 HIS B C 1
ATOM 1507 O O . HIS B 1 88 ? 4.238 -8.742 -1.289 1 92.06 88 HIS B O 1
ATOM 1513 N N . PHE B 1 89 ? 2.203 -8.133 -0.772 1 94.56 89 PHE B N 1
ATOM 1514 C CA . PHE B 1 89 ? 2.229 -6.965 -1.645 1 94.56 89 PHE B CA 1
ATOM 1515 C C . PHE B 1 89 ? 2.283 -5.68 -0.828 1 94.56 89 PHE B C 1
ATOM 1517 O O . PHE B 1 89 ? 1.451 -5.465 0.055 1 94.56 89 PHE B O 1
ATOM 1524 N N . ASN B 1 90 ? 3.244 -4.832 -1.1 1 94.31 90 ASN B N 1
ATOM 1525 C CA . ASN B 1 90 ? 3.453 -3.582 -0.376 1 94.31 90 ASN B CA 1
ATOM 1526 C C . ASN B 1 90 ? 3.334 -2.373 -1.299 1 94.31 90 ASN B C 1
ATOM 1528 O O . ASN B 1 90 ? 4.074 -2.256 -2.277 1 94.31 90 ASN B O 1
ATOM 1532 N N . PHE B 1 91 ? 2.396 -1.53 -0.996 1 96 91 PHE B N 1
ATOM 1533 C CA . PHE B 1 91 ? 2.141 -0.314 -1.76 1 96 91 PHE B CA 1
ATOM 1534 C C . PHE B 1 91 ? 2.438 0.924 -0.923 1 96 91 PHE B C 1
ATOM 1536 O O . PHE B 1 91 ? 1.782 1.165 0.092 1 96 91 PHE B O 1
ATOM 1543 N N . THR B 1 92 ? 3.395 1.751 -1.385 1 94.19 92 THR B N 1
ATOM 1544 C CA . THR B 1 92 ? 3.723 2.977 -0.665 1 94.19 92 THR B CA 1
ATOM 1545 C C . THR B 1 92 ? 3.424 4.203 -1.521 1 94.19 92 THR B C 1
ATOM 1547 O O . THR B 1 92 ? 3.816 4.262 -2.689 1 94.19 92 THR B O 1
ATOM 1550 N N . THR B 1 93 ? 2.697 5.117 -0.993 1 93.38 93 THR B N 1
ATOM 1551 C CA . THR B 1 93 ? 2.451 6.391 -1.656 1 93.38 93 THR B CA 1
ATOM 1552 C C . THR B 1 93 ? 2.896 7.555 -0.775 1 93.38 93 THR B C 1
ATOM 1554 O O . THR B 1 93 ? 3.018 7.406 0.443 1 93.38 93 THR B O 1
ATOM 1557 N N . VAL B 1 94 ? 3.148 8.648 -1.419 1 87.69 94 VAL B N 1
ATOM 1558 C CA . VAL B 1 94 ? 3.568 9.852 -0.709 1 87.69 94 VAL B CA 1
ATOM 1559 C C . VAL B 1 94 ? 2.424 10.867 -0.684 1 87.69 94 VAL B C 1
ATOM 1561 O O . VAL B 1 94 ? 1.704 11.023 -1.673 1 87.69 94 VAL B O 1
ATOM 1564 N N . PHE B 1 95 ? 2.344 11.531 0.512 1 84.19 95 PHE B N 1
ATOM 1565 C CA . PHE B 1 95 ? 1.349 12.594 0.617 1 84.19 95 PHE B CA 1
ATOM 1566 C C . PHE B 1 95 ? 1.675 13.734 -0.335 1 84.19 95 PHE B C 1
ATOM 1568 O O . PHE B 1 95 ? 2.777 14.281 -0.298 1 84.19 95 PHE B O 1
ATOM 1575 N N . ASN B 1 96 ? 0.808 14 -1.252 1 77.56 96 ASN B N 1
ATOM 1576 C CA . ASN B 1 96 ? 1.039 15.102 -2.178 1 77.56 96 ASN B CA 1
ATOM 1577 C C . ASN B 1 96 ? 0.016 16.219 -1.988 1 77.56 96 ASN B C 1
ATOM 1579 O O . ASN B 1 96 ? -0.13 17.078 -2.852 1 77.56 96 ASN B O 1
ATOM 1583 N N . GLY B 1 97 ? -0.4 16.484 -0.858 1 72.38 97 GLY B N 1
ATOM 1584 C CA . GLY B 1 97 ? -1.212 17.656 -0.584 1 72.38 97 GLY B CA 1
ATOM 1585 C C . GLY B 1 97 ? -2.672 17.469 -0.954 1 72.38 97 GLY B C 1
ATOM 1586 O O . GLY B 1 97 ? -3.43 18.438 -1.012 1 72.38 97 GLY B O 1
ATOM 1587 N N . SER B 1 98 ? -3.145 16.391 -1.241 1 56.41 98 SER B N 1
ATOM 1588 C CA . SER B 1 98 ? -4.551 16.422 -1.624 1 56.41 98 SER B CA 1
ATOM 1589 C C . SER B 1 98 ? -5.457 16.438 -0.398 1 56.41 98 SER B C 1
ATOM 1591 O O . SER B 1 98 ? -5.078 15.961 0.671 1 56.41 98 SER B O 1
#

Sequence (196 aa):
MLVKSHITQEEIKKETEKRIDLEKICSLLLLLRVFNTNNSHHHCLKNEFSQGNVLSSEQNYTRRDATLEELTSLVKQVYPGARKKGTHFNFTTVFNGSMLVKSHITQEEIKKETEKRIDLEKICSLLLLLRVFNTNNSHHHCLKNEFSQGNVLSSEQNYTRRDATLEELTSLVKQVYPGARKKGTHFNFTTVFNGS